Protein AF-A0A3L8DUW6-F1 (afdb_monomer)

Foldseek 3Di:
DVVVVVVVVVVLVVLVVLQVVLVVLQVVLLVVQPDPLLNVLVVQLVVVLVPQSVCSVQSSVVSNVSSVCSVVNHQDDPSNDGDDPDHDDHDDPVVPVPPPPPPDPDDDDDDDDDDDDDDPDDDDPDPPPPPPPPPPDDDDDDDDDDDPDVPVVVVVVVVVVVVVVVVVVVVVVVVVVVVVVVVVVVVVVVVVVVVVVVVVVVVVVVVVVVVVVVVVVVVVVVVVVVVVVVVVVVVVVVVVVVVVVVVVVVVVVVVVVVVVVVVVVVVVVVVVVVVVVVVVVVVVVVVVVVVVVVVVVVVVVVVVVVVVVVVVVVVVVVVVVVVVCVVVPPPPPDD

Organism: Ooceraea biroi (NCBI:txid2015173)

Radius of gyration: 69.37 Å; Cα contacts (8 Å, |Δi|>4): 63; chains: 1; bounding box: 156×41×237 Å

Mean predicted aligned error: 17.49 Å

Secondary structure (DSSP, 8-state):
-THHHHHHHHHHHHHHHHHHHHHHHHHHHHHT---HHHHHHHHHHHHHHHH-GGGHHHHHHHHHHHHHHHHTT---GGGGSPPPSSSPPPPPGGGGSS---------------------------------------------------TTTHHHHHHHHHHHHHHHHHHHHHHHHHHHHHHHHHHHHHHHHHHHHHHHHHHHHHHHHHHHHHHHHHHHHHHHHHHHHHHHHHHHHHHHHHHHHHHHHHHHHHHHHHHHHHHHHHHHHHHHHHHHHHHHHHHHHHHHHHHHHHHHHHHHHHHHHHHHHHHHHHHHHHHHHHHHHHHHSSSTT---

Sequence (335 aa):
MPKVKERDEQEALKLDEDFKQILVHVRPHVLSLRSAEEAYLCKIWLDKLNSTISQRNLRNRYLFELARQLKAGTLGGIFKTQPPNDLLMPLSSSCHAVCTSSSLSELSDCSRRPTCLTPIESSERRNNLQNEIYNSESSTSVYIQRHDDDTLQRSDLKLCEHRIDVLTRALENLQLQNERLRQELMKNQEKTTDNEAFRLRNRVMQLKAQAQSQSLTCKVRALKRTIAKLKKLNNIIEHFYEKKLQRIIRNKNLEVKILQLQFQGQTSELCLSLCSEKQNEMHSLVKSLEEKYKALLAAADAAIEKQQREYLTKIATLESELYHLKKDGPNSKIA

pLDDT: mean 85.24, std 20.49, range [36.69, 98.56]

Structure (mmCIF, N/CA/C/O backbone):
data_AF-A0A3L8DUW6-F1
#
_entry.id   AF-A0A3L8DUW6-F1
#
loop_
_atom_site.group_PDB
_atom_site.id
_atom_site.type_symbol
_atom_site.label_atom_id
_atom_site.label_alt_id
_atom_site.label_comp_id
_atom_site.label_asym_id
_atom_site.label_entity_id
_atom_site.label_seq_id
_atom_site.pdbx_PDB_ins_code
_atom_site.Cartn_x
_atom_site.Cartn_y
_atom_site.Cartn_z
_atom_site.occupancy
_atom_site.B_iso_or_equiv
_atom_site.auth_seq_id
_atom_site.auth_comp_id
_atom_site.auth_asym_id
_atom_site.auth_atom_id
_atom_site.pdbx_PDB_model_num
ATOM 1 N N . MET A 1 1 ? -5.190 15.401 19.547 1.00 52.44 1 MET A N 1
ATOM 2 C CA . MET A 1 1 ? -5.237 14.496 18.372 1.00 52.44 1 MET A CA 1
ATOM 3 C C . MET A 1 1 ? -6.135 14.938 17.182 1.00 52.44 1 MET A C 1
ATOM 5 O O . MET A 1 1 ? -6.207 14.155 16.242 1.00 52.44 1 MET A O 1
ATOM 9 N N . PRO A 1 2 ? -6.740 16.150 17.094 1.00 67.25 2 PRO A N 1
ATOM 10 C CA . PRO A 1 2 ? -7.637 16.491 15.967 1.00 67.25 2 PRO A CA 1
ATOM 11 C C . PRO A 1 2 ? -6.926 16.742 14.620 1.00 67.25 2 PRO A C 1
ATOM 13 O O . PRO A 1 2 ? -7.497 16.477 13.569 1.00 67.25 2 PRO A O 1
ATOM 16 N N . LYS A 1 3 ? -5.642 17.127 14.634 1.00 66.88 3 LYS A N 1
ATOM 17 C CA . LYS A 1 3 ? -4.891 17.553 13.433 1.00 66.88 3 LYS A CA 1
ATOM 18 C C . LYS A 1 3 ? -4.691 16.486 12.342 1.00 66.88 3 LYS A C 1
ATOM 20 O O . LYS A 1 3 ? -4.247 16.813 11.249 1.00 66.88 3 LYS A O 1
ATOM 25 N N . VAL A 1 4 ? -4.919 15.202 12.636 1.00 69.50 4 VAL A N 1
ATOM 26 C CA . VAL A 1 4 ? -4.764 14.127 11.634 1.00 69.50 4 VAL A CA 1
ATOM 27 C C . VAL A 1 4 ? -6.028 13.968 10.799 1.00 69.50 4 VAL A C 1
ATOM 29 O O . VAL A 1 4 ? -5.918 13.862 9.587 1.00 69.50 4 VAL A O 1
ATOM 32 N N . LYS A 1 5 ? -7.207 14.014 11.433 1.00 77.44 5 LYS A N 1
ATOM 33 C CA . LYS A 1 5 ? -8.491 13.924 10.724 1.00 77.44 5 LYS A CA 1
ATOM 34 C C . LYS A 1 5 ? -8.693 15.120 9.792 1.00 77.44 5 LYS A C 1
ATOM 36 O O . LYS A 1 5 ? -9.076 14.938 8.648 1.00 77.44 5 LYS A O 1
ATOM 41 N N . GLU A 1 6 ? -8.301 16.307 10.249 1.00 83.00 6 GLU A N 1
ATOM 42 C CA . GLU A 1 6 ? -8.373 17.548 9.471 1.00 83.00 6 GLU A CA 1
ATOM 43 C C . GLU A 1 6 ? -7.538 17.489 8.178 1.00 83.00 6 GLU A C 1
ATOM 45 O O . GLU A 1 6 ? -7.967 17.955 7.125 1.00 83.00 6 GLU A O 1
ATOM 50 N N . ARG A 1 7 ? -6.360 16.847 8.220 1.00 83.81 7 ARG A N 1
ATOM 51 C CA . ARG A 1 7 ? -5.522 16.671 7.024 1.00 83.81 7 ARG A CA 1
ATOM 52 C C . ARG A 1 7 ? -6.175 15.736 6.003 1.00 83.81 7 ARG A C 1
ATOM 54 O O . ARG A 1 7 ? -6.142 16.038 4.813 1.00 83.81 7 ARG A O 1
ATOM 61 N N . ASP A 1 8 ? -6.739 14.624 6.466 1.00 89.94 8 ASP A N 1
ATOM 62 C CA . ASP A 1 8 ? -7.372 13.629 5.594 1.00 89.94 8 ASP A CA 1
ATOM 63 C C . ASP A 1 8 ? -8.649 14.204 4.944 1.00 89.94 8 ASP A C 1
ATOM 65 O O . ASP A 1 8 ? -8.922 13.961 3.768 1.00 89.94 8 ASP A O 1
ATOM 69 N N . GLU A 1 9 ? -9.395 15.038 5.674 1.00 93.19 9 GLU A N 1
ATOM 70 C CA . GLU A 1 9 ? -10.555 15.773 5.154 1.00 93.19 9 GLU A CA 1
ATOM 71 C C . GLU A 1 9 ? -10.157 16.817 4.104 1.00 93.19 9 GLU A C 1
ATOM 73 O O . GLU A 1 9 ? -10.797 16.919 3.056 1.00 93.19 9 GLU A O 1
ATOM 78 N N . GLN A 1 10 ? -9.066 17.554 4.326 1.00 94.38 10 GLN A N 1
ATOM 79 C CA . GLN A 1 10 ? -8.591 18.540 3.358 1.00 94.38 10 GLN A CA 1
ATOM 80 C C . GLN A 1 10 ? -8.084 17.891 2.061 1.00 94.38 10 GLN A C 1
ATOM 82 O O . GLN A 1 10 ? -8.300 18.424 0.970 1.00 94.38 10 GLN A O 1
ATOM 87 N N . GLU A 1 11 ? -7.455 16.718 2.153 1.00 94.75 11 GLU A N 1
ATOM 88 C CA . GLU A 1 11 ? -7.090 15.922 0.978 1.00 94.75 11 GLU A CA 1
ATOM 89 C C . GLU A 1 11 ? -8.334 15.410 0.236 1.00 94.75 11 GLU A C 1
ATOM 91 O O . GLU A 1 11 ? -8.397 15.490 -0.993 1.00 94.75 11 GLU A O 1
ATOM 96 N N . ALA A 1 12 ? -9.356 14.954 0.966 1.00 95.88 12 ALA A N 1
ATOM 97 C CA . ALA A 1 12 ? -10.620 14.527 0.376 1.00 95.88 12 ALA A CA 1
ATOM 98 C C . ALA A 1 12 ? -11.316 15.662 -0.396 1.00 95.88 12 ALA A C 1
ATOM 100 O O . ALA A 1 12 ? -11.741 15.445 -1.532 1.00 95.88 12 ALA A O 1
ATOM 101 N N . LEU A 1 13 ? -11.361 16.873 0.174 1.00 96.75 13 LEU A N 1
ATOM 102 C CA . LEU A 1 13 ? -11.917 18.060 -0.484 1.00 96.75 13 LEU A CA 1
ATOM 103 C C . LEU A 1 13 ? -11.160 18.415 -1.765 1.00 96.75 13 LEU A C 1
ATOM 105 O O . LEU A 1 13 ? -11.780 18.709 -2.785 1.00 96.75 13 LEU A O 1
ATOM 109 N N . LYS A 1 14 ? -9.825 18.337 -1.743 1.00 97.56 14 LYS A N 1
ATOM 110 C CA . LYS A 1 14 ? -9.006 18.582 -2.934 1.00 97.56 14 LYS A CA 1
ATOM 111 C C . LYS A 1 14 ? -9.325 17.586 -4.053 1.00 97.56 14 LYS A C 1
ATOM 113 O O . LYS A 1 14 ? -9.502 17.990 -5.196 1.00 97.56 14 LYS A O 1
ATOM 118 N N . LEU A 1 15 ? -9.453 16.300 -3.725 1.00 97.25 15 LEU A N 1
ATOM 119 C CA . LEU A 1 15 ? -9.806 15.272 -4.707 1.00 97.25 15 LEU A CA 1
ATOM 120 C C . LEU A 1 15 ? -11.227 15.446 -5.260 1.00 97.25 15 LEU A C 1
ATOM 122 O O . LEU A 1 15 ? -11.479 15.107 -6.417 1.00 97.25 15 LEU A O 1
ATOM 126 N N . ASP A 1 16 ? -12.166 15.945 -4.460 1.00 98.00 16 ASP A N 1
ATOM 127 C CA . ASP A 1 16 ? -13.514 16.268 -4.936 1.00 98.00 16 ASP A CA 1
ATOM 128 C C . ASP A 1 16 ? -13.515 17.496 -5.860 1.00 98.00 16 ASP A C 1
ATOM 130 O O . ASP A 1 16 ? -14.274 17.529 -6.828 1.00 98.00 16 ASP A O 1
ATOM 134 N N . GLU A 1 17 ? -12.623 18.460 -5.638 1.00 98.00 17 GLU A N 1
ATOM 135 C CA . GLU A 1 17 ? -12.459 19.598 -6.542 1.00 98.00 17 GLU A CA 1
ATOM 136 C C . GLU A 1 17 ? -11.794 19.196 -7.867 1.00 98.00 17 GLU A C 1
ATOM 138 O O . GLU A 1 17 ? -12.295 19.542 -8.938 1.00 98.00 17 GLU A O 1
ATOM 143 N N . ASP A 1 18 ? -10.751 18.362 -7.816 1.00 97.50 18 ASP A N 1
ATOM 144 C CA . ASP A 1 18 ? -10.124 17.784 -9.011 1.00 97.50 18 ASP A CA 1
ATOM 145 C C . ASP A 1 18 ? -11.154 17.008 -9.859 1.00 97.50 18 ASP A C 1
ATOM 147 O O . ASP A 1 18 ? -11.173 17.109 -11.086 1.00 97.50 18 ASP A O 1
ATOM 151 N N . PHE A 1 19 ? -12.062 16.263 -9.215 1.00 98.31 19 PHE A N 1
ATOM 152 C CA . PHE A 1 19 ? -13.144 15.548 -9.900 1.00 98.31 19 PHE A CA 1
ATOM 153 C C . PHE A 1 19 ? -14.061 16.497 -10.682 1.00 98.31 19 PHE A C 1
ATOM 155 O O . PHE A 1 19 ? -14.345 16.250 -11.856 1.00 98.31 19 PHE A O 1
ATOM 162 N N . LYS A 1 20 ? -14.488 17.607 -10.064 1.00 98.25 20 LYS A N 1
ATOM 163 C CA . LYS A 1 20 ? -15.321 18.621 -10.729 1.00 98.25 20 LYS A CA 1
ATOM 164 C C . LYS A 1 20 ? -14.595 19.262 -11.908 1.00 98.25 20 LYS A C 1
ATOM 166 O O . LYS A 1 20 ? -15.197 19.416 -12.969 1.00 98.25 20 LYS A O 1
ATOM 171 N N . GLN A 1 21 ? -13.314 19.598 -11.750 1.00 98.06 21 GLN A N 1
ATOM 172 C CA . GLN A 1 21 ? -12.521 20.189 -12.829 1.00 98.06 21 GLN A CA 1
ATOM 173 C C . GLN A 1 21 ? -12.430 19.254 -14.038 1.00 98.06 21 GLN A C 1
ATOM 175 O O . GLN A 1 21 ? -12.659 19.679 -15.170 1.00 98.06 21 GLN A O 1
ATOM 180 N N . ILE A 1 22 ? -12.175 17.961 -13.817 1.00 97.56 22 ILE A N 1
ATOM 181 C CA . ILE A 1 22 ? -12.123 16.988 -14.914 1.00 97.56 22 ILE A CA 1
ATOM 182 C C . ILE A 1 22 ? -13.508 16.839 -15.572 1.00 97.56 22 ILE A C 1
ATOM 184 O O . ILE A 1 22 ? -13.591 16.779 -16.799 1.00 97.56 22 ILE A O 1
ATOM 188 N N . LEU A 1 23 ? -14.605 16.845 -14.802 1.00 97.94 23 LEU A N 1
ATOM 189 C CA . LEU A 1 23 ? -15.967 16.772 -15.356 1.00 97.94 23 LEU A CA 1
ATOM 190 C C . LEU A 1 23 ? -16.290 17.920 -16.322 1.00 97.94 23 LEU A C 1
ATOM 192 O O . LEU A 1 23 ? -16.946 17.688 -17.341 1.00 97.94 23 LEU A O 1
ATOM 196 N N . VAL A 1 24 ? -15.810 19.136 -16.038 1.00 97.75 24 VAL A N 1
ATOM 197 C CA . VAL A 1 24 ? -15.967 20.289 -16.943 1.00 97.75 24 VAL A CA 1
ATOM 198 C C . VAL A 1 24 ? -15.344 19.996 -18.311 1.00 97.75 24 VAL A C 1
ATOM 200 O O . VAL A 1 24 ? -15.939 20.330 -19.333 1.00 97.75 24 VAL A O 1
ATOM 203 N N . HIS A 1 25 ? -14.200 19.308 -18.348 1.00 96.00 25 HIS A N 1
ATOM 204 C CA . HIS A 1 25 ? -13.545 18.907 -19.595 1.00 96.00 25 HIS A CA 1
ATOM 205 C C . HIS A 1 25 ? -14.219 17.719 -20.288 1.00 96.00 25 HIS A C 1
ATOM 207 O O . HIS A 1 25 ? -14.202 17.640 -21.511 1.00 96.00 25 HIS A O 1
ATOM 213 N N . VAL A 1 26 ? -14.826 16.801 -19.535 1.00 97.44 26 VAL A N 1
ATOM 214 C CA . VAL A 1 26 ? -15.502 15.618 -20.093 1.00 97.44 26 VAL A CA 1
ATOM 215 C C . VAL A 1 26 ? -16.805 15.990 -20.805 1.00 97.44 26 VAL A C 1
ATOM 217 O O . VAL A 1 26 ? -17.098 15.449 -21.872 1.00 97.44 26 VAL A O 1
ATOM 220 N N . ARG A 1 27 ? -17.586 16.923 -20.244 1.00 97.12 27 ARG A N 1
ATOM 221 C CA . ARG A 1 27 ? -18.951 17.231 -20.708 1.00 97.12 27 ARG A CA 1
ATOM 222 C C . ARG A 1 27 ? -19.044 17.580 -22.209 1.00 97.12 27 ARG A C 1
ATOM 224 O O . ARG A 1 27 ? -19.902 16.988 -22.864 1.00 97.12 27 ARG A O 1
ATOM 231 N N . PRO A 1 28 ? -18.200 18.458 -22.791 1.00 97.75 28 PRO A N 1
ATOM 232 C CA . PRO A 1 28 ? -18.256 18.756 -24.224 1.00 97.75 28 PRO A CA 1
ATOM 233 C C . PRO A 1 28 ? -18.010 17.526 -25.104 1.00 97.75 28 PRO A C 1
ATOM 235 O O . PRO A 1 28 ? -18.647 17.374 -26.142 1.00 97.75 28 PRO A O 1
ATOM 238 N N . HIS A 1 29 ? -17.122 16.624 -24.676 1.00 97.56 29 HIS A N 1
ATOM 239 C CA . HIS A 1 29 ? -16.782 15.436 -25.454 1.00 97.56 29 HIS A CA 1
ATOM 240 C C . HIS A 1 29 ? -17.888 14.377 -25.421 1.00 97.56 29 HIS A C 1
ATOM 242 O O . HIS A 1 29 ? -18.162 13.762 -26.447 1.00 97.56 29 HIS A O 1
ATOM 248 N N . VAL A 1 30 ? -18.581 14.215 -24.288 1.00 96.81 30 VAL A N 1
ATOM 249 C CA . VAL A 1 30 ? -19.745 13.313 -24.189 1.00 96.81 30 VAL A CA 1
ATOM 250 C C . VAL A 1 30 ? -20.863 13.750 -25.137 1.00 96.81 30 VAL A C 1
ATOM 252 O O . VAL A 1 30 ? -21.454 12.913 -25.811 1.00 96.81 30 VAL A O 1
ATOM 255 N N . LEU A 1 31 ? -21.116 15.059 -25.242 1.00 95.88 31 LEU A N 1
ATOM 256 C CA . LEU A 1 31 ? -22.115 15.607 -26.169 1.00 95.88 31 LEU A CA 1
ATOM 257 C C . LEU A 1 31 ? -21.727 15.431 -27.647 1.00 95.88 31 LEU A C 1
ATOM 259 O O . LEU A 1 31 ? -22.597 15.468 -28.510 1.00 95.88 31 LEU A O 1
ATOM 263 N N . SER A 1 32 ? -20.438 15.240 -27.940 1.00 96.25 32 SER A N 1
ATOM 264 C CA . SER A 1 32 ? -19.924 15.040 -29.301 1.00 96.25 32 SER A CA 1
ATOM 265 C C . SER A 1 32 ? -19.887 13.575 -29.758 1.00 96.25 32 SER A C 1
ATOM 267 O O . SER A 1 32 ? -19.484 13.299 -30.891 1.00 96.25 32 SER A O 1
ATOM 269 N N . LEU A 1 33 ? -20.286 12.629 -28.898 1.00 96.12 33 LEU A N 1
ATOM 270 C CA . LEU A 1 33 ? -20.317 11.207 -29.237 1.00 96.12 33 LEU A CA 1
ATOM 271 C C . LEU A 1 33 ? -21.365 10.923 -30.314 1.00 96.12 33 LEU A C 1
ATOM 273 O O . LEU A 1 33 ? -22.520 11.326 -30.206 1.00 96.12 33 LEU A O 1
ATOM 277 N N . ARG A 1 34 ? -20.955 10.193 -31.356 1.00 96.19 34 ARG A N 1
ATOM 278 C CA . ARG A 1 34 ? -21.834 9.828 -32.479 1.00 96.19 34 ARG A CA 1
ATOM 279 C C . ARG A 1 34 ? -22.665 8.581 -32.190 1.00 96.19 34 ARG A C 1
ATOM 281 O O . ARG A 1 34 ? -23.767 8.451 -32.712 1.00 96.19 34 ARG A O 1
ATOM 288 N N . SER A 1 35 ? -22.130 7.661 -31.391 1.00 97.12 35 SER A N 1
ATOM 289 C CA . SER A 1 35 ? -22.811 6.421 -31.033 1.00 97.12 35 SER A CA 1
ATOM 290 C C . SER A 1 35 ? -23.689 6.626 -29.802 1.00 97.12 35 SER A C 1
ATOM 292 O O . SER A 1 35 ? -23.206 7.006 -28.732 1.00 97.12 35 SER A O 1
ATOM 294 N N . ALA A 1 36 ? -24.981 6.324 -29.940 1.00 96.88 36 ALA A N 1
ATOM 295 C CA . ALA A 1 36 ? -25.922 6.335 -28.822 1.00 96.88 36 ALA A CA 1
ATOM 296 C C . ALA A 1 36 ? -25.534 5.320 -27.731 1.00 96.88 36 ALA A C 1
ATOM 298 O O . ALA A 1 36 ? -25.733 5.579 -26.545 1.00 96.88 36 ALA A O 1
ATOM 299 N N . GLU A 1 37 ? -24.934 4.193 -28.123 1.00 97.50 37 GLU A N 1
ATOM 300 C CA . GLU A 1 37 ? -24.446 3.166 -27.200 1.00 97.50 37 GLU A CA 1
ATOM 301 C C . GLU A 1 37 ? -23.253 3.669 -26.377 1.00 97.50 37 GLU A C 1
ATOM 303 O O . GLU A 1 37 ? -23.242 3.534 -25.154 1.00 97.50 37 GLU A O 1
ATOM 308 N N . GLU A 1 38 ? -22.279 4.324 -27.018 1.00 97.38 38 GLU A N 1
ATOM 309 C CA . GLU A 1 38 ? -21.129 4.908 -26.314 1.00 97.38 38 GLU A CA 1
ATOM 310 C C . GLU A 1 38 ? -21.571 6.023 -25.361 1.00 97.38 38 GLU A C 1
ATOM 312 O O . GLU A 1 38 ? -21.091 6.096 -24.229 1.00 97.38 38 GLU A O 1
ATOM 317 N N . ALA A 1 39 ? -22.529 6.858 -25.777 1.00 97.38 39 ALA A N 1
ATOM 318 C CA . ALA A 1 39 ? -23.102 7.891 -24.920 1.00 97.38 39 ALA A CA 1
ATOM 319 C C . ALA A 1 39 ? -23.802 7.289 -23.688 1.00 97.38 39 ALA A C 1
ATOM 321 O O . ALA A 1 39 ? -23.637 7.790 -22.570 1.00 97.38 39 ALA A O 1
ATOM 322 N N . TYR A 1 40 ? -24.538 6.189 -23.869 1.00 97.88 40 TYR A N 1
ATOM 323 C CA . TYR A 1 40 ? -25.182 5.459 -22.779 1.00 97.88 40 TYR A CA 1
ATOM 324 C C . TYR A 1 40 ? -24.163 4.838 -21.812 1.00 97.88 40 TYR A C 1
ATOM 326 O O . TYR A 1 40 ? -24.280 5.022 -20.598 1.00 97.88 40 TYR A O 1
ATOM 334 N N . LEU A 1 41 ? -23.122 4.175 -22.323 1.00 97.94 41 LEU A N 1
ATOM 335 C CA . LEU A 1 41 ? -22.050 3.609 -21.498 1.00 97.94 41 LEU A CA 1
ATOM 336 C C . LEU A 1 41 ? -21.292 4.691 -20.723 1.00 97.94 41 LEU A C 1
ATOM 338 O O . LEU A 1 41 ? -21.054 4.535 -19.523 1.00 97.94 41 LEU A O 1
ATOM 342 N N . CYS A 1 42 ? -20.972 5.815 -21.369 1.00 98.12 42 CYS A N 1
ATOM 343 C CA . CYS A 1 42 ? -20.374 6.968 -20.702 1.00 98.12 42 CYS A CA 1
ATOM 344 C C . CYS A 1 42 ? -21.243 7.480 -19.558 1.00 98.12 42 CYS A C 1
ATOM 346 O O . CYS A 1 42 ? -20.716 7.769 -18.485 1.00 98.12 42 CYS A O 1
ATOM 348 N N . LYS A 1 43 ? -22.562 7.562 -19.758 1.00 98.25 43 LYS A N 1
ATOM 349 C CA . LYS A 1 43 ? -23.494 7.976 -18.708 1.00 98.25 43 LYS A CA 1
ATOM 350 C C . LYS A 1 43 ? -23.430 7.037 -17.499 1.00 98.25 43 LYS A C 1
ATOM 352 O O . LYS A 1 43 ? -23.214 7.518 -16.391 1.00 98.25 43 LYS A O 1
ATOM 357 N N . ILE A 1 44 ? -23.522 5.719 -17.706 1.00 98.25 44 ILE A N 1
ATOM 358 C CA . ILE A 1 44 ? -23.454 4.735 -16.608 1.00 98.25 44 ILE A CA 1
ATOM 359 C C . ILE A 1 44 ? -22.119 4.839 -15.857 1.00 98.25 44 ILE A C 1
ATOM 361 O O . ILE A 1 44 ? -22.088 4.817 -14.625 1.00 98.25 44 ILE A O 1
ATOM 365 N N . TRP A 1 45 ? -21.005 4.970 -16.580 1.00 98.31 45 TRP A N 1
ATOM 366 C CA . TRP A 1 45 ? -19.693 5.141 -15.958 1.00 98.31 45 TRP A CA 1
ATOM 367 C C . TRP A 1 45 ? -19.600 6.432 -15.144 1.00 98.31 45 TRP A C 1
ATOM 369 O O . TRP A 1 45 ? -19.080 6.401 -14.032 1.00 98.31 45 TRP A O 1
ATOM 379 N N . LEU A 1 46 ? -20.120 7.552 -15.647 1.00 98.25 46 LEU A N 1
ATOM 380 C CA . LEU A 1 46 ? -20.143 8.813 -14.904 1.00 98.25 46 LEU A CA 1
ATOM 381 C C . LEU A 1 46 ? -20.992 8.708 -13.632 1.00 98.25 46 LEU A C 1
ATOM 383 O O . LEU A 1 46 ? -20.538 9.154 -12.577 1.00 98.25 46 LEU A O 1
ATOM 387 N N . ASP A 1 47 ? -22.153 8.056 -13.700 1.00 98.38 47 ASP A N 1
ATOM 388 C CA . ASP A 1 47 ? -23.014 7.818 -12.537 1.00 98.38 47 ASP A CA 1
ATOM 389 C C . ASP A 1 47 ? -22.298 6.950 -11.484 1.00 98.38 47 ASP A C 1
ATOM 391 O O . ASP A 1 47 ? -22.279 7.290 -10.295 1.00 98.38 47 ASP A O 1
ATOM 395 N N . LYS A 1 48 ? -21.615 5.879 -11.915 1.00 98.00 48 LYS A N 1
ATOM 396 C CA . LYS A 1 48 ? -20.791 5.032 -11.034 1.00 98.00 48 LYS A CA 1
ATOM 397 C C . LYS A 1 48 ? -19.646 5.811 -10.392 1.00 98.00 48 LYS A C 1
ATOM 399 O O . LYS A 1 48 ? -19.388 5.677 -9.194 1.00 98.00 48 LYS A O 1
ATOM 404 N N . LEU A 1 49 ? -18.917 6.604 -11.173 1.00 97.94 49 LEU A N 1
ATOM 405 C CA . LEU A 1 49 ? -17.800 7.388 -10.652 1.00 97.94 49 LEU A CA 1
ATOM 406 C C . LEU A 1 49 ? -18.300 8.422 -9.640 1.00 97.94 49 LEU A C 1
ATOM 408 O O . LEU A 1 49 ? -17.688 8.576 -8.586 1.00 97.94 49 LEU A O 1
ATOM 412 N N . ASN A 1 50 ? -19.443 9.055 -9.897 1.00 97.88 50 ASN A N 1
ATOM 413 C CA . ASN A 1 50 ? -20.043 10.019 -8.982 1.00 97.88 50 ASN A CA 1
ATOM 414 C C . ASN A 1 50 ? -20.446 9.390 -7.632 1.00 97.88 50 ASN A C 1
ATOM 416 O O . ASN A 1 50 ? -20.251 10.009 -6.588 1.00 97.88 50 ASN A O 1
ATOM 420 N N . SER A 1 51 ? -20.938 8.145 -7.626 1.00 97.62 51 SER A N 1
ATOM 421 C CA . SER A 1 51 ? -21.317 7.440 -6.389 1.00 97.62 51 SER A CA 1
ATOM 422 C C . SER A 1 51 ? -20.129 6.863 -5.602 1.00 97.62 51 SER A C 1
ATOM 424 O O . SER A 1 51 ? -20.254 6.567 -4.412 1.00 97.62 51 SER A O 1
ATOM 426 N N . THR A 1 52 ? -18.943 6.744 -6.212 1.00 97.19 52 THR A N 1
ATOM 427 C CA . THR A 1 52 ? -17.767 6.102 -5.596 1.00 97.19 52 THR A CA 1
ATOM 428 C C . THR A 1 52 ? -16.947 7.076 -4.728 1.00 97.19 52 THR A C 1
ATOM 430 O O . THR A 1 52 ? -15.777 7.367 -4.987 1.00 97.19 52 THR A O 1
ATOM 433 N N . ILE A 1 53 ? -17.554 7.588 -3.653 1.00 96.81 53 ILE A N 1
ATOM 434 C CA . ILE A 1 53 ? -16.938 8.581 -2.747 1.00 96.81 53 ILE A CA 1
ATOM 435 C C . ILE A 1 53 ? -15.843 7.956 -1.862 1.00 96.81 53 ILE A C 1
ATOM 437 O O . ILE A 1 53 ? -14.875 8.619 -1.493 1.00 96.81 53 ILE A O 1
ATOM 441 N N . SER A 1 54 ? -15.938 6.662 -1.545 1.00 96.31 54 SER A N 1
ATOM 442 C CA . SER A 1 54 ? -14.947 5.956 -0.716 1.00 96.31 54 SER A CA 1
ATOM 443 C C . SER A 1 54 ? -13.595 5.752 -1.416 1.00 96.31 54 SER A C 1
ATOM 445 O O . SER A 1 54 ? -12.583 5.572 -0.742 1.00 96.31 54 SER A O 1
ATOM 447 N N . GLN A 1 55 ? -13.545 5.828 -2.753 1.00 97.06 55 GLN A N 1
ATOM 448 C CA . GLN A 1 55 ? -12.328 5.620 -3.550 1.00 97.06 55 GLN A CA 1
ATOM 449 C C . GLN A 1 55 ? -11.972 6.845 -4.415 1.00 97.06 55 GLN A C 1
ATOM 451 O O . GLN A 1 55 ? -11.603 6.687 -5.579 1.00 97.06 55 GLN A O 1
ATOM 456 N N . ARG A 1 56 ? -12.036 8.068 -3.857 1.00 97.81 56 ARG A N 1
ATOM 457 C CA . ARG A 1 56 ? -11.798 9.346 -4.579 1.00 97.81 56 ARG A CA 1
ATOM 458 C C . ARG A 1 56 ? -10.575 9.342 -5.504 1.00 97.81 56 ARG A C 1
ATOM 460 O O . ARG A 1 56 ? -10.670 9.744 -6.659 1.00 97.81 56 ARG A O 1
ATOM 467 N N . ASN A 1 57 ? -9.437 8.836 -5.023 1.00 97.06 57 ASN A N 1
ATOM 468 C CA . ASN A 1 57 ? -8.204 8.741 -5.814 1.00 97.06 57 ASN A CA 1
ATOM 469 C C . ASN A 1 57 ? -8.382 7.893 -7.082 1.00 97.06 57 ASN A C 1
ATOM 471 O O . ASN A 1 57 ? -7.936 8.271 -8.165 1.00 97.06 57 ASN A O 1
ATOM 475 N N . LEU A 1 58 ? -9.032 6.734 -6.954 1.00 96.81 58 LEU A N 1
ATOM 476 C CA . LEU A 1 58 ? -9.244 5.827 -8.074 1.00 96.81 58 LEU A CA 1
ATOM 477 C C . LEU A 1 58 ? -10.344 6.348 -9.002 1.00 96.81 58 LEU A C 1
ATOM 479 O O . LEU A 1 58 ? -10.149 6.352 -10.214 1.00 96.81 58 LEU A O 1
ATOM 483 N N . ARG A 1 59 ? -11.431 6.888 -8.439 1.00 97.69 59 ARG A N 1
ATOM 484 C CA . ARG A 1 59 ? -12.484 7.601 -9.172 1.00 97.69 59 ARG A CA 1
ATOM 485 C C . ARG A 1 59 ? -11.895 8.656 -10.112 1.00 97.69 59 ARG A C 1
ATOM 487 O O . ARG A 1 59 ? -12.196 8.650 -11.301 1.00 97.69 59 ARG A O 1
ATOM 494 N N . ASN A 1 60 ? -11.019 9.523 -9.602 1.00 98.06 60 ASN A N 1
ATOM 495 C CA . ASN A 1 60 ? -10.411 10.591 -10.398 1.00 98.06 60 ASN A CA 1
ATOM 496 C C . ASN A 1 60 ? -9.507 10.041 -11.511 1.00 98.06 60 ASN A C 1
ATOM 498 O O . ASN A 1 60 ? -9.498 10.585 -12.612 1.00 98.06 60 ASN A O 1
ATOM 502 N N . ARG A 1 61 ? -8.790 8.936 -11.265 1.00 96.50 61 ARG A N 1
ATOM 503 C CA . ARG A 1 61 ? -7.988 8.264 -12.302 1.00 96.50 61 ARG A CA 1
ATOM 504 C C . ARG A 1 61 ? -8.846 7.700 -13.430 1.00 96.50 61 ARG A C 1
ATOM 506 O O . ARG A 1 61 ? -8.507 7.897 -14.591 1.00 96.50 61 ARG A O 1
ATOM 513 N N . TYR A 1 62 ? -9.949 7.032 -13.097 1.00 97.56 62 TYR A N 1
ATOM 514 C CA . TYR A 1 62 ? -10.904 6.551 -14.096 1.00 97.56 62 TYR A CA 1
ATOM 515 C C . TYR A 1 62 ? -11.506 7.704 -14.894 1.00 97.56 62 TYR A C 1
ATOM 517 O O . TYR A 1 62 ? -11.568 7.621 -16.115 1.00 97.56 62 TYR A O 1
ATOM 525 N N . LEU A 1 63 ? -11.900 8.791 -14.225 1.00 97.94 63 LEU A N 1
ATOM 526 C CA . LEU A 1 63 ? -12.470 9.951 -14.903 1.00 97.94 63 LEU A CA 1
ATOM 527 C C . LEU A 1 63 ? -11.461 10.612 -15.854 1.00 97.94 63 LEU A C 1
ATOM 529 O O . LEU A 1 63 ? -11.821 10.991 -16.965 1.00 97.94 63 LEU A O 1
ATOM 533 N N . PHE A 1 64 ? -10.195 10.715 -15.446 1.00 97.12 64 PHE A N 1
ATOM 534 C CA . PHE A 1 64 ? -9.128 11.246 -16.293 1.00 97.12 64 PHE A CA 1
ATOM 535 C C . PHE A 1 64 ? -8.876 10.365 -17.525 1.00 97.12 64 PHE A C 1
ATOM 537 O O . PHE A 1 64 ? -8.741 10.870 -18.638 1.00 97.12 64 PHE A O 1
ATOM 544 N N . GLU A 1 65 ? -8.850 9.044 -17.346 1.00 96.56 65 GLU A N 1
ATOM 545 C CA . GLU A 1 65 ? -8.677 8.104 -18.455 1.00 96.56 65 GLU A CA 1
ATOM 546 C C . GLU A 1 65 ? -9.885 8.114 -19.406 1.00 96.56 65 GLU A C 1
ATOM 548 O O . GLU A 1 65 ? -9.710 8.118 -20.624 1.00 96.56 65 GLU A O 1
ATOM 553 N N . LEU A 1 66 ? -11.103 8.220 -18.867 1.00 97.06 66 LEU A N 1
ATOM 554 C CA . LEU A 1 66 ? -12.316 8.412 -19.658 1.00 97.06 66 LEU A CA 1
ATOM 555 C C . LEU A 1 66 ? -12.236 9.705 -20.484 1.00 97.06 66 LEU A C 1
ATOM 557 O O . LEU A 1 66 ? -12.488 9.684 -21.686 1.00 97.06 66 LEU A O 1
ATOM 561 N N . ALA A 1 67 ? -11.820 10.817 -19.867 1.00 97.38 67 ALA A N 1
ATOM 562 C CA . ALA A 1 67 ? -11.624 12.094 -20.554 1.00 97.38 67 ALA A CA 1
ATOM 563 C C . ALA A 1 67 ? -10.614 11.978 -21.707 1.00 97.38 67 ALA A C 1
ATOM 565 O O . ALA A 1 67 ? -10.842 12.513 -22.793 1.00 97.38 67 ALA A O 1
ATOM 566 N N . ARG A 1 68 ? -9.512 11.246 -21.492 1.00 96.25 68 ARG A N 1
ATOM 567 C CA . ARG A 1 68 ? -8.486 10.987 -22.511 1.00 96.25 68 ARG A CA 1
ATOM 568 C C . ARG A 1 68 ? -9.059 10.241 -23.716 1.00 96.25 68 ARG A C 1
ATOM 570 O O . ARG A 1 68 ? -8.813 10.653 -24.848 1.00 96.25 68 ARG A O 1
ATOM 577 N N . GLN A 1 69 ? -9.816 9.171 -23.480 1.00 95.69 69 GLN A N 1
ATOM 578 C CA . GLN A 1 69 ? -10.409 8.357 -24.546 1.00 95.69 69 GLN A CA 1
ATOM 579 C C . GLN A 1 69 ? -11.501 9.108 -25.312 1.00 95.69 69 GLN A C 1
ATOM 581 O O . GLN A 1 69 ? -11.524 9.085 -26.541 1.00 95.69 69 GLN A O 1
ATOM 586 N N . LEU A 1 70 ? -12.336 9.867 -24.601 1.00 96.38 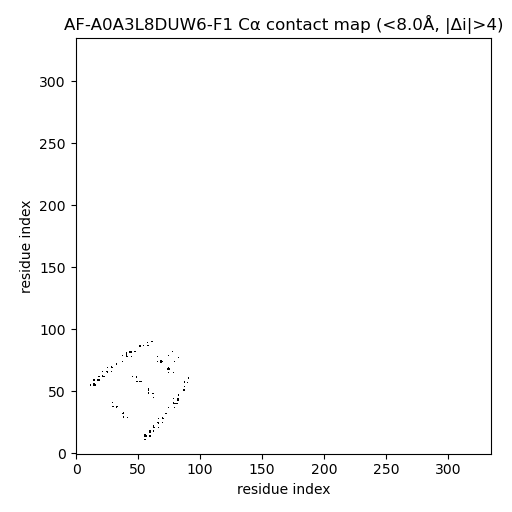70 LEU A N 1
ATOM 587 C CA . LEU A 1 70 ? -13.339 10.738 -25.210 1.00 96.38 70 LEU A CA 1
ATOM 588 C C . LEU A 1 70 ? -12.713 11.813 -26.102 1.00 96.38 70 LEU A C 1
ATOM 590 O O . LEU A 1 70 ? -13.192 12.052 -27.207 1.00 96.38 70 LEU A O 1
ATOM 594 N N . LYS A 1 71 ? -11.599 12.414 -25.669 1.00 96.12 71 LYS A N 1
ATOM 595 C CA . LYS A 1 71 ? -10.842 13.371 -26.486 1.00 96.12 71 LYS A CA 1
ATOM 596 C C . LYS A 1 71 ? -10.230 12.724 -27.734 1.00 96.12 71 LYS A C 1
ATOM 598 O O . LYS A 1 71 ? -10.096 13.393 -28.754 1.00 96.12 71 LYS A O 1
ATOM 603 N N . ALA A 1 72 ? -9.874 11.441 -27.662 1.00 94.81 72 ALA A N 1
ATOM 604 C CA . ALA A 1 72 ? -9.413 10.661 -28.811 1.00 94.81 72 ALA A CA 1
ATOM 605 C C . ALA A 1 72 ? -10.556 10.237 -29.757 1.00 94.81 72 ALA A C 1
ATOM 607 O O . ALA A 1 72 ? -10.286 9.743 -30.848 1.00 94.81 72 ALA A O 1
ATOM 608 N N . GLY A 1 73 ? -11.818 10.439 -29.362 1.00 94.44 73 GLY A N 1
ATOM 609 C CA . GLY A 1 73 ? -12.995 10.120 -30.171 1.00 94.44 73 GLY A CA 1
ATOM 610 C C . GLY A 1 73 ? -13.355 8.635 -30.214 1.00 94.44 73 GLY A C 1
ATOM 611 O O . GLY A 1 73 ? -14.170 8.244 -31.043 1.00 94.44 73 GLY A O 1
ATOM 612 N N . THR A 1 74 ? -12.763 7.802 -29.353 1.00 92.62 74 THR A N 1
ATOM 613 C CA . THR A 1 74 ? -13.038 6.358 -29.313 1.00 92.62 74 THR A CA 1
ATOM 614 C C . THR A 1 74 ? -13.106 5.859 -27.878 1.00 92.62 74 THR A C 1
ATOM 616 O O . THR A 1 74 ? -12.137 6.019 -27.131 1.00 92.62 74 THR A O 1
ATOM 619 N N . LEU A 1 75 ? -14.206 5.198 -27.511 1.00 95.31 75 LEU A N 1
ATOM 620 C CA . LEU A 1 75 ? -14.360 4.576 -26.198 1.00 95.31 75 LEU A CA 1
ATOM 621 C C . LEU A 1 75 ? -13.797 3.144 -26.228 1.00 95.31 75 LEU A C 1
ATOM 623 O O . LEU A 1 75 ? -14.225 2.299 -27.014 1.00 95.31 75 LEU A O 1
ATOM 627 N N . GLY A 1 76 ? -12.782 2.870 -25.411 1.00 94.44 76 GLY A N 1
ATOM 628 C CA . GLY A 1 76 ? -11.980 1.648 -25.449 1.00 94.44 76 GLY A CA 1
ATOM 629 C C . GLY A 1 76 ? -11.911 0.892 -24.121 1.00 94.44 76 GLY A C 1
ATOM 630 O O . GLY A 1 76 ? -12.268 1.391 -23.055 1.00 94.44 76 GLY A O 1
ATOM 631 N N . GLY A 1 77 ? -11.407 -0.345 -24.190 1.00 94.38 77 GLY A N 1
ATOM 632 C CA . GLY A 1 77 ? -11.081 -1.159 -23.016 1.00 94.38 77 GLY A CA 1
ATOM 633 C C . GLY A 1 77 ? -12.254 -1.334 -22.050 1.00 94.38 77 GLY A C 1
ATOM 634 O O . GLY A 1 77 ? -13.341 -1.738 -22.450 1.00 94.38 77 GLY A O 1
ATOM 635 N N . ILE A 1 78 ? -12.020 -1.008 -20.778 1.00 96.06 78 ILE A N 1
ATOM 636 C CA . ILE A 1 78 ? -12.992 -1.171 -19.685 1.00 96.06 78 ILE A CA 1
ATOM 637 C C . ILE A 1 78 ? -14.254 -0.312 -19.846 1.00 96.06 78 ILE A C 1
ATOM 639 O O . ILE A 1 78 ? -15.282 -0.643 -19.265 1.00 96.06 78 ILE A O 1
ATOM 643 N N . PHE A 1 79 ? -14.199 0.765 -20.638 1.00 97.44 79 PHE A N 1
ATOM 644 C CA . PHE A 1 79 ? -15.352 1.641 -20.859 1.00 97.44 79 PHE A CA 1
ATOM 645 C C . PHE A 1 79 ? -16.301 1.127 -21.946 1.00 97.44 79 PHE A C 1
ATOM 647 O O . PHE A 1 79 ? -17.401 1.653 -22.079 1.00 97.44 79 PHE A O 1
ATOM 654 N N . LYS A 1 80 ? -15.917 0.076 -22.689 1.00 97.25 80 LYS A N 1
ATOM 655 C CA . LYS A 1 80 ? -16.813 -0.626 -23.627 1.00 97.25 80 LYS A CA 1
ATOM 656 C C . LYS A 1 80 ? -17.819 -1.539 -22.930 1.00 97.25 80 LYS A C 1
ATOM 658 O O . LYS A 1 80 ? -18.762 -2.009 -23.552 1.00 97.25 80 LYS A O 1
ATOM 663 N N . THR A 1 81 ? -17.603 -1.815 -21.652 1.00 97.25 81 THR A N 1
ATOM 664 C CA . THR A 1 81 ? -18.483 -2.636 -20.824 1.00 97.25 81 THR A CA 1
ATOM 665 C C . THR A 1 81 ? -19.070 -1.788 -19.709 1.00 97.25 81 THR A C 1
ATOM 667 O O . THR A 1 81 ? -18.492 -0.771 -19.322 1.00 97.25 81 THR A O 1
ATOM 670 N N . GLN A 1 82 ? -20.206 -2.211 -19.159 1.00 97.94 82 GLN A N 1
ATOM 671 C CA . GLN A 1 82 ? -20.756 -1.573 -17.966 1.00 97.94 82 GLN A CA 1
ATOM 672 C C . GLN A 1 82 ? -19.768 -1.684 -16.790 1.00 97.94 82 GLN A C 1
ATOM 674 O O . GLN A 1 82 ? -19.050 -2.686 -16.686 1.00 97.94 82 GLN A O 1
ATOM 679 N N . PRO A 1 83 ? -19.701 -0.671 -15.909 1.00 97.75 83 PRO A N 1
ATOM 680 C CA . PRO A 1 83 ? -18.866 -0.749 -14.724 1.00 97.75 83 PR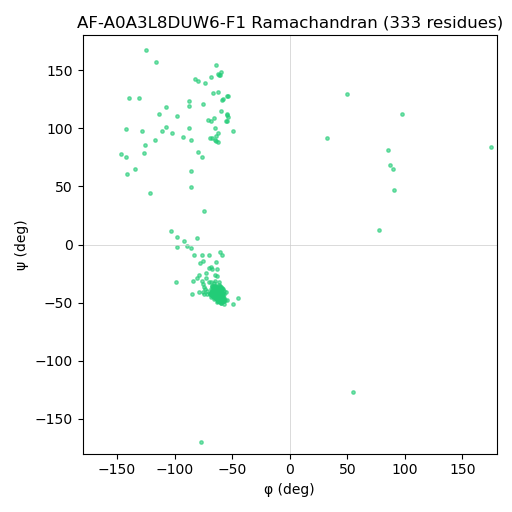O A CA 1
ATOM 681 C C . PRO A 1 83 ? -19.321 -1.889 -13.802 1.00 97.75 83 PRO A C 1
ATOM 683 O O . PRO A 1 83 ? -20.521 -2.140 -13.690 1.00 97.75 83 PRO A O 1
ATOM 686 N N . PRO A 1 84 ? -18.392 -2.544 -13.083 1.00 96.44 84 PRO A N 1
ATOM 687 C CA . PRO A 1 84 ? -18.760 -3.536 -12.082 1.00 96.44 84 PRO A CA 1
ATOM 688 C C . PRO A 1 84 ? -19.597 -2.901 -10.960 1.00 96.44 84 PRO A C 1
ATOM 690 O O . PRO A 1 84 ? -19.377 -1.752 -10.557 1.00 96.44 84 PRO A O 1
ATOM 693 N N . ASN A 1 85 ? -20.545 -3.669 -10.416 1.00 96.12 85 ASN A N 1
ATOM 694 C CA . ASN A 1 85 ? -21.362 -3.238 -9.276 1.00 96.12 85 ASN A CA 1
ATOM 695 C C . ASN A 1 85 ? -20.520 -3.048 -8.003 1.00 96.12 85 ASN A C 1
ATOM 697 O O . ASN A 1 85 ? -20.830 -2.178 -7.189 1.00 96.12 85 ASN A O 1
ATOM 701 N N . ASP A 1 86 ? -19.401 -3.763 -7.901 1.00 95.06 86 ASP A N 1
ATOM 702 C CA . ASP A 1 86 ? -18.474 -3.725 -6.770 1.00 95.06 86 ASP A CA 1
ATOM 703 C C . ASP A 1 86 ? -17.559 -2.483 -6.761 1.00 95.06 86 ASP A C 1
ATOM 705 O O . ASP A 1 86 ? -17.748 -1.513 -7.503 1.00 95.06 86 ASP A O 1
ATOM 709 N N . LEU A 1 87 ? -16.560 -2.490 -5.877 1.00 96.75 87 LEU A N 1
ATOM 710 C CA . LEU A 1 87 ? -15.531 -1.454 -5.792 1.00 96.75 87 LEU A CA 1
ATOM 711 C C . LEU A 1 87 ? -14.738 -1.339 -7.105 1.00 96.75 87 LEU A C 1
ATOM 713 O O . LEU A 1 87 ? -14.502 -2.323 -7.805 1.00 96.75 87 LEU A O 1
ATOM 717 N N . LEU A 1 88 ? -14.277 -0.126 -7.419 1.00 96.88 88 LEU A N 1
ATOM 718 C CA . LEU A 1 88 ? -13.431 0.113 -8.584 1.00 96.88 88 LEU A CA 1
ATOM 719 C C . LEU A 1 88 ? -12.118 -0.663 -8.439 1.00 96.88 88 LEU A C 1
ATOM 721 O O . LEU A 1 88 ? -11.431 -0.565 -7.417 1.00 96.88 88 LEU A O 1
ATOM 725 N N . MET A 1 89 ? -11.750 -1.386 -9.495 1.00 95.56 89 MET A N 1
ATOM 726 C CA . MET A 1 89 ? -10.478 -2.098 -9.577 1.00 95.56 89 MET A CA 1
ATOM 727 C C . MET A 1 89 ? -9.353 -1.152 -10.012 1.00 95.56 89 MET A C 1
ATOM 729 O O . MET A 1 89 ? -9.586 -0.291 -10.862 1.00 95.56 89 MET A O 1
ATOM 733 N N . PRO A 1 90 ? -8.124 -1.266 -9.478 1.00 96.06 90 PRO A N 1
ATOM 734 C CA . PRO A 1 90 ? -7.000 -0.456 -9.937 1.00 96.06 90 PRO A CA 1
ATOM 735 C C . PRO A 1 90 ? -6.784 -0.589 -11.449 1.00 96.06 90 PRO A C 1
ATOM 737 O O . PRO A 1 90 ? -6.654 -1.700 -11.959 1.00 96.06 90 PRO A O 1
ATOM 740 N N . LEU A 1 91 ? -6.719 0.543 -12.160 1.00 92.31 91 LEU A N 1
ATOM 741 C CA . LEU A 1 91 ? -6.369 0.553 -13.581 1.00 92.31 91 LEU A CA 1
ATOM 742 C C . LEU A 1 91 ? -4.988 -0.079 -13.757 1.00 92.31 91 LEU A C 1
ATOM 744 O O . LEU A 1 91 ? -4.015 0.373 -13.143 1.00 92.31 91 LEU A O 1
ATOM 748 N N . SER A 1 92 ? -4.895 -1.110 -14.595 1.00 88.94 92 SER A N 1
ATOM 749 C CA . SER A 1 92 ? -3.612 -1.690 -14.973 1.00 88.94 92 SER A CA 1
ATOM 750 C C . SER A 1 92 ? -2.752 -0.593 -15.599 1.00 88.94 92 SER A C 1
ATOM 752 O O . SER A 1 92 ? -3.154 0.063 -16.561 1.00 88.94 92 SER A O 1
ATOM 754 N N . SER A 1 93 ? -1.552 -0.390 -15.058 1.00 68.75 93 SER A N 1
ATOM 755 C CA . SER A 1 93 ? -0.595 0.630 -15.509 1.00 68.75 93 SER A CA 1
ATOM 756 C C . SER A 1 93 ? -0.183 0.492 -16.984 1.00 68.75 93 SER A C 1
ATOM 758 O O . SER A 1 93 ? 0.441 1.397 -17.533 1.00 68.75 93 SER A O 1
ATOM 760 N N . SER A 1 94 ? -0.569 -0.602 -17.647 1.00 58.16 94 SER A N 1
ATOM 761 C CA . SER A 1 94 ? -0.382 -0.843 -19.076 1.00 58.16 94 SER A CA 1
ATOM 762 C C . SER A 1 94 ? -1.221 0.063 -19.988 1.00 58.16 94 SER A C 1
ATOM 764 O O . SER A 1 94 ? -0.838 0.245 -21.141 1.00 58.16 94 SER A O 1
ATOM 766 N N . CYS A 1 95 ? -2.299 0.701 -19.507 1.00 52.34 95 CYS A N 1
ATOM 767 C CA . CYS A 1 95 ? -3.133 1.584 -20.347 1.00 52.34 95 CYS A CA 1
ATOM 768 C C . CYS A 1 95 ? -2.449 2.910 -20.753 1.00 52.34 95 CYS A C 1
ATOM 770 O O . CYS A 1 95 ? -2.957 3.623 -21.619 1.00 52.34 95 CYS A O 1
ATOM 772 N N . HIS A 1 96 ? -1.279 3.224 -20.183 1.00 51.50 96 HIS A N 1
ATOM 773 C CA . HIS A 1 96 ? -0.475 4.402 -20.534 1.00 51.50 96 HIS A CA 1
ATOM 774 C C . HIS A 1 96 ? 0.678 4.122 -21.512 1.00 51.50 96 HIS A C 1
ATOM 776 O O . HIS A 1 96 ? 1.377 5.057 -21.896 1.00 51.50 96 HIS A O 1
ATOM 782 N N . ALA A 1 97 ? 0.901 2.871 -21.928 1.00 43.56 97 ALA A N 1
ATOM 783 C CA . ALA A 1 97 ? 2.084 2.513 -22.717 1.00 43.56 97 ALA A CA 1
ATOM 784 C C . ALA A 1 97 ? 1.932 2.709 -24.238 1.00 43.56 97 ALA A C 1
ATOM 786 O O . ALA A 1 97 ? 2.893 2.492 -24.972 1.00 43.56 97 ALA A O 1
ATOM 787 N N . VAL A 1 98 ? 0.760 3.116 -24.735 1.00 47.41 98 VAL A N 1
ATOM 788 C CA . VAL A 1 98 ? 0.508 3.223 -26.178 1.00 47.41 98 VAL A CA 1
ATOM 789 C C . VAL A 1 98 ? -0.111 4.590 -26.482 1.00 47.41 98 VAL A C 1
ATOM 791 O O . VAL A 1 98 ? -1.106 4.969 -25.868 1.00 47.41 98 VAL A O 1
ATOM 794 N N . CYS A 1 99 ? 0.511 5.316 -27.416 1.00 41.25 99 CYS A N 1
ATOM 795 C CA . CYS A 1 99 ? 0.199 6.676 -27.892 1.00 41.25 99 CYS A CA 1
ATOM 796 C C . CYS A 1 99 ? 0.887 7.862 -27.181 1.00 41.25 99 CYS A C 1
ATOM 798 O O . CYS A 1 99 ? 0.264 8.889 -26.930 1.00 41.25 99 CYS A O 1
ATOM 800 N N . THR A 1 100 ? 2.206 7.783 -26.970 1.00 39.84 100 THR A N 1
ATOM 801 C CA . THR A 1 100 ? 3.093 8.972 -27.021 1.00 39.84 100 THR A CA 1
ATOM 802 C C . THR A 1 100 ? 3.903 9.062 -28.320 1.00 39.84 100 THR A C 1
ATOM 804 O O . THR A 1 100 ? 4.774 9.916 -28.444 1.00 39.84 100 THR A O 1
ATOM 807 N N . SER A 1 101 ? 3.595 8.254 -29.339 1.00 40.53 101 SER A N 1
ATOM 808 C CA . SER A 1 101 ? 4.116 8.447 -30.699 1.00 40.53 101 SER A CA 1
ATOM 809 C C . SER A 1 101 ? 3.240 9.421 -31.501 1.00 40.53 101 SER A C 1
ATOM 811 O O . SER A 1 101 ? 2.825 9.115 -32.615 1.00 40.53 101 SER A O 1
ATOM 813 N N . SER A 1 102 ? 2.922 10.582 -30.928 1.00 38.31 102 SER A N 1
ATOM 814 C CA . SER A 1 102 ? 2.554 11.755 -31.721 1.00 38.31 102 SER A CA 1
ATOM 815 C C . SER A 1 102 ? 3.724 12.715 -31.643 1.00 38.31 102 SER A C 1
ATOM 817 O O . SER A 1 102 ? 3.926 13.400 -30.643 1.00 38.31 102 SER A O 1
ATOM 819 N N . SER A 1 103 ? 4.508 12.702 -32.716 1.00 48.56 103 SER A N 1
ATOM 820 C CA . SER A 1 103 ? 5.476 13.726 -33.072 1.00 48.56 103 SER A CA 1
ATOM 821 C C . SER A 1 103 ? 4.826 15.106 -33.007 1.00 48.56 103 SER A C 1
ATOM 823 O O . SER A 1 103 ? 4.159 15.520 -33.944 1.00 48.56 103 SER A O 1
ATOM 825 N N . LEU A 1 104 ? 5.018 15.805 -31.895 1.00 45.56 104 LEU A N 1
ATOM 826 C CA . LEU A 1 104 ? 4.909 17.257 -31.783 1.00 45.56 104 LEU A CA 1
ATOM 827 C C . LEU A 1 104 ? 5.950 17.691 -30.747 1.00 45.56 104 LEU A C 1
ATOM 829 O O . LEU A 1 104 ? 5.688 17.887 -29.563 1.00 45.56 104 LEU A O 1
ATOM 833 N N . SER A 1 105 ? 7.193 17.732 -31.208 1.00 36.69 105 SER A N 1
ATOM 834 C CA . SER A 1 105 ? 8.301 18.442 -30.570 1.00 36.69 105 SER A CA 1
ATOM 835 C C . SER A 1 105 ? 9.137 19.063 -31.684 1.00 36.69 105 SER A C 1
ATOM 837 O O . SER A 1 105 ? 10.299 18.727 -31.880 1.00 36.69 105 SER A O 1
ATOM 839 N N . GLU A 1 106 ? 8.504 19.945 -32.455 1.00 46.81 106 GLU A N 1
ATOM 840 C CA . GLU A 1 106 ? 9.204 21.127 -32.946 1.00 46.81 106 GLU A CA 1
ATOM 841 C C . GLU A 1 106 ? 9.226 22.130 -31.786 1.00 46.81 106 GLU A C 1
ATOM 843 O O . GLU A 1 106 ? 8.241 22.245 -31.061 1.00 46.81 106 GLU A O 1
ATOM 848 N N . LEU A 1 107 ? 10.348 22.831 -31.616 1.00 49.12 107 LEU A N 1
ATOM 849 C CA . LEU A 1 107 ? 10.667 23.771 -30.529 1.00 49.12 107 LEU A CA 1
ATOM 850 C C . LEU A 1 107 ? 11.285 23.135 -29.272 1.00 49.12 107 LEU A C 1
ATOM 852 O O . LEU A 1 107 ? 10.745 23.170 -28.168 1.00 49.12 107 LEU A O 1
ATOM 856 N N . SER A 1 108 ? 12.520 22.656 -29.423 1.00 41.09 108 SER A N 1
ATOM 857 C CA . SER A 1 108 ? 13.527 22.882 -28.384 1.00 41.09 108 SER A CA 1
ATOM 858 C C . SER A 1 108 ? 14.887 23.129 -29.027 1.00 41.09 108 SER A C 1
ATOM 860 O O . SER A 1 108 ? 15.595 22.211 -29.443 1.00 41.09 108 SER A O 1
ATOM 862 N N . ASP A 1 109 ? 15.216 24.416 -29.104 1.00 44.72 109 ASP A N 1
ATOM 863 C CA . ASP A 1 109 ? 16.556 24.938 -29.308 1.00 44.72 109 ASP A CA 1
ATOM 864 C C . ASP A 1 109 ? 17.504 24.391 -28.239 1.00 44.72 109 ASP A C 1
ATOM 866 O O . ASP A 1 109 ? 17.513 24.818 -27.085 1.00 44.72 109 ASP A O 1
ATOM 870 N N . CYS A 1 110 ? 18.357 23.457 -28.639 1.00 36.84 110 CYS A N 1
ATOM 871 C CA . CYS A 1 110 ? 19.624 23.204 -27.968 1.00 36.84 110 CYS A CA 1
ATOM 872 C C . CYS A 1 110 ? 20.738 23.273 -29.007 1.00 36.84 110 CYS A C 1
ATOM 874 O O . CYS A 1 110 ? 21.277 22.279 -29.497 1.00 36.84 110 CYS A O 1
ATOM 876 N N . SER A 1 111 ? 21.080 24.522 -29.314 1.00 46.97 111 SER A N 1
ATOM 877 C CA . SER A 1 111 ? 22.385 24.923 -29.813 1.00 46.97 111 SER A CA 1
ATOM 878 C C . SER A 1 111 ? 23.476 24.431 -28.856 1.00 46.97 111 SER A C 1
ATOM 880 O O . SER A 1 111 ? 23.626 24.939 -27.746 1.00 46.97 111 SER A O 1
ATOM 882 N N . ARG A 1 112 ? 24.199 23.389 -29.278 1.00 45.25 112 ARG A N 1
ATOM 883 C CA . ARG A 1 112 ? 25.667 23.238 -29.209 1.00 45.25 112 ARG A CA 1
ATOM 884 C C . ARG A 1 112 ? 26.039 21.835 -29.686 1.00 45.25 112 ARG A C 1
ATOM 886 O O . ARG A 1 112 ? 26.237 20.908 -28.904 1.00 45.25 112 ARG A O 1
ATOM 893 N N . ARG A 1 113 ? 26.152 21.693 -31.008 1.00 37.84 113 ARG A N 1
ATOM 894 C CA . ARG A 1 113 ? 26.980 20.644 -31.614 1.00 37.84 113 ARG A CA 1
ATOM 895 C C . ARG A 1 113 ? 28.456 21.023 -31.431 1.00 37.84 113 ARG A C 1
ATOM 897 O O . ARG A 1 113 ? 28.790 22.185 -31.658 1.00 37.84 113 ARG A O 1
ATOM 904 N N . PRO A 1 114 ? 29.352 20.081 -31.101 1.00 46.09 114 PRO A N 1
ATOM 905 C CA . PRO A 1 114 ? 30.755 20.211 -31.440 1.00 46.09 114 PRO A CA 1
ATOM 906 C C . PRO A 1 114 ? 30.914 19.915 -32.932 1.00 46.09 114 PRO A C 1
ATOM 908 O O . PRO A 1 114 ? 30.556 18.845 -33.424 1.00 46.09 114 PRO A O 1
ATOM 911 N N . THR A 1 115 ? 31.431 20.906 -33.639 1.00 41.59 115 THR A N 1
ATOM 912 C CA . THR A 1 115 ? 31.922 20.846 -35.009 1.00 41.59 115 THR A CA 1
ATOM 913 C C . THR A 1 115 ? 32.963 19.732 -35.157 1.00 41.59 115 THR A C 1
ATOM 915 O O . THR A 1 115 ? 34.085 19.864 -34.679 1.00 41.59 115 THR A O 1
ATOM 918 N N . CYS A 1 116 ? 32.617 18.651 -35.853 1.00 37.47 116 CYS A N 1
ATOM 919 C CA . CYS A 1 116 ? 33.594 17.788 -36.513 1.00 37.47 116 CYS A CA 1
ATOM 920 C C . CYS A 1 116 ? 33.309 17.859 -38.010 1.00 37.47 116 CYS A C 1
ATOM 922 O O . CYS A 1 116 ? 32.483 17.122 -38.543 1.00 37.47 116 CYS A O 1
ATOM 924 N N . LEU A 1 117 ? 33.962 18.825 -38.653 1.00 39.09 117 LEU A N 1
ATOM 925 C CA . LEU A 1 117 ? 34.097 18.898 -40.098 1.00 39.09 117 LEU A CA 1
ATOM 926 C C . LEU A 1 117 ? 34.939 17.700 -40.543 1.00 39.09 117 LEU A C 1
ATOM 928 O O . LEU A 1 117 ? 36.139 17.651 -40.289 1.00 39.09 117 LEU A O 1
ATOM 932 N N . THR A 1 118 ? 34.309 16.734 -41.196 1.00 43.72 118 THR A N 1
ATOM 933 C CA . THR A 1 118 ? 34.981 15.875 -42.171 1.00 43.72 118 THR A CA 1
ATOM 934 C C . THR A 1 118 ? 34.670 16.440 -43.551 1.00 43.72 118 THR A C 1
ATOM 936 O O . THR A 1 118 ? 33.515 16.348 -43.973 1.00 43.72 118 THR A O 1
ATOM 939 N N . PRO A 1 119 ? 35.647 17.020 -44.264 1.00 42.03 119 PRO A N 1
ATOM 940 C CA . PRO A 1 119 ? 35.530 17.224 -45.696 1.00 42.03 119 PRO A CA 1
ATOM 941 C C . PRO A 1 119 ? 35.632 15.851 -46.366 1.00 42.03 119 PRO A C 1
ATOM 943 O O . PRO A 1 119 ? 36.690 15.223 -46.372 1.00 42.03 119 PRO A O 1
ATOM 946 N N . ILE A 1 120 ? 34.504 15.359 -46.871 1.00 50.66 120 ILE A N 1
ATOM 947 C CA . ILE A 1 120 ? 34.478 14.359 -47.935 1.00 50.66 120 ILE A CA 1
ATOM 948 C C . ILE A 1 120 ? 34.391 15.173 -49.226 1.00 50.66 120 ILE A C 1
ATOM 950 O O . ILE A 1 120 ? 33.303 15.548 -49.644 1.00 50.66 120 ILE A O 1
ATOM 954 N N . GLU A 1 121 ? 35.544 15.475 -49.813 1.00 41.06 121 GLU A N 1
ATOM 955 C CA . GLU A 1 121 ? 35.670 15.752 -51.246 1.00 41.06 121 GLU A CA 1
ATOM 956 C C . GLU A 1 121 ? 36.465 14.562 -51.802 1.00 41.06 121 GLU A C 1
ATOM 958 O O . GLU A 1 121 ? 37.633 14.365 -51.472 1.00 41.06 121 GLU A O 1
ATOM 963 N N . SER A 1 122 ? 35.796 13.555 -52.376 1.00 40.25 122 SER A N 1
ATOM 964 C CA . SER A 1 122 ? 35.679 13.398 -53.839 1.00 40.25 122 SER A CA 1
ATOM 965 C C . SER A 1 122 ? 36.935 13.928 -54.538 1.00 40.25 122 SER A C 1
ATOM 967 O O . SER A 1 122 ? 37.111 15.129 -54.695 1.00 40.25 122 SER A O 1
ATOM 969 N N . SER A 1 123 ? 37.931 13.075 -54.776 1.00 50.12 123 SER A N 1
ATOM 970 C CA . SER A 1 123 ? 38.011 12.237 -55.983 1.00 50.12 123 SER A CA 1
ATOM 971 C C . SER A 1 123 ? 37.813 13.052 -57.263 1.00 50.12 123 SER A C 1
ATOM 973 O O . SER A 1 123 ? 36.820 13.753 -57.400 1.00 50.12 123 SER A O 1
ATOM 975 N N . GLU A 1 124 ? 38.743 12.873 -58.202 1.00 46.16 124 GLU A N 1
ATOM 976 C CA . GLU A 1 124 ? 38.792 13.475 -59.544 1.00 46.16 124 GLU A CA 1
ATOM 977 C C . GLU A 1 124 ? 39.522 14.822 -59.668 1.00 46.16 124 GLU A C 1
ATOM 979 O O . GLU A 1 124 ? 38.982 15.824 -60.128 1.00 46.16 124 GLU A O 1
ATOM 984 N N . ARG A 1 125 ? 40.838 14.820 -59.420 1.00 40.50 125 ARG A N 1
ATOM 985 C CA . ARG A 1 125 ? 41.742 15.670 -60.211 1.00 40.50 125 ARG A CA 1
ATOM 986 C C . ARG A 1 125 ? 42.455 14.801 -61.238 1.00 40.50 125 ARG A C 1
ATOM 988 O O . ARG A 1 125 ? 43.430 14.119 -60.941 1.00 40.50 125 ARG A O 1
ATOM 995 N N . ARG A 1 126 ? 41.880 14.795 -62.443 1.00 41.66 126 ARG A N 1
ATOM 996 C CA . ARG A 1 126 ? 42.451 14.235 -63.669 1.00 41.66 126 ARG A CA 1
ATOM 997 C C . ARG A 1 126 ? 43.840 14.830 -63.901 1.00 41.66 126 ARG A C 1
ATOM 999 O O . ARG A 1 126 ? 43.998 16.049 -63.942 1.00 41.66 126 ARG A O 1
ATOM 1006 N N . ASN A 1 127 ? 44.817 13.952 -64.091 1.00 43.09 127 ASN A N 1
ATOM 1007 C CA . ASN A 1 127 ? 46.116 14.280 -64.655 1.00 43.09 127 ASN A CA 1
ATOM 1008 C C . ASN A 1 127 ? 45.915 14.739 -66.109 1.00 43.09 127 ASN A C 1
ATOM 1010 O O . ASN A 1 127 ? 45.876 13.916 -67.018 1.00 43.09 127 ASN A O 1
ATOM 1014 N N . ASN A 1 128 ? 45.775 16.046 -66.329 1.00 48.75 128 ASN A N 1
ATOM 1015 C CA . ASN A 1 128 ? 45.992 16.654 -67.640 1.00 48.75 128 ASN A CA 1
ATOM 1016 C C . ASN A 1 128 ? 47.504 16.825 -67.838 1.00 48.75 128 ASN A C 1
ATOM 1018 O O . ASN A 1 128 ? 48.048 17.907 -67.645 1.00 48.75 128 ASN A O 1
ATOM 1022 N N . LEU A 1 129 ? 48.184 15.735 -68.200 1.00 45.66 129 LEU A N 1
ATOM 1023 C CA . LEU A 1 129 ? 49.445 15.808 -68.931 1.00 45.66 129 LEU A CA 1
ATOM 1024 C C . LEU A 1 129 ? 49.072 15.906 -70.412 1.00 45.66 129 LEU A C 1
ATOM 1026 O O . LEU A 1 129 ? 48.872 14.901 -71.092 1.00 45.66 129 LEU A O 1
ATOM 1030 N N . GLN A 1 130 ? 48.912 17.140 -70.890 1.00 42.66 130 GLN A N 1
ATOM 1031 C CA . GLN A 1 130 ? 49.054 17.437 -72.309 1.00 42.66 130 GLN A CA 1
ATOM 1032 C C . GLN A 1 130 ? 50.499 17.100 -72.681 1.00 42.66 130 GLN A C 1
ATOM 1034 O O . GLN A 1 130 ? 51.413 17.890 -72.467 1.00 42.66 130 GLN A O 1
ATOM 1039 N N . ASN A 1 131 ? 50.701 15.895 -73.209 1.00 46.72 131 ASN A N 1
ATOM 1040 C CA . ASN A 1 131 ? 51.811 15.627 -74.104 1.00 46.72 131 ASN A CA 1
ATOM 1041 C C . ASN A 1 131 ? 51.564 16.479 -75.356 1.00 46.72 131 ASN A C 1
ATOM 1043 O O . ASN A 1 131 ? 50.880 16.044 -76.282 1.00 46.72 131 ASN A O 1
ATOM 1047 N N . GLU A 1 132 ? 52.082 17.708 -75.363 1.00 44.44 132 GLU A N 1
ATOM 1048 C CA . GLU A 1 132 ? 52.409 18.410 -76.603 1.00 44.44 132 GLU A CA 1
ATOM 1049 C C . GLU A 1 132 ? 53.493 17.591 -77.309 1.00 44.44 132 GLU A C 1
ATOM 1051 O O . GLU A 1 132 ? 54.695 17.765 -77.115 1.00 44.44 132 GLU A O 1
ATOM 1056 N N . ILE A 1 133 ? 53.043 16.633 -78.113 1.00 49.88 133 ILE A N 1
ATOM 1057 C CA . ILE A 1 133 ? 53.833 16.073 -79.198 1.00 49.88 133 ILE A CA 1
ATOM 1058 C C . ILE A 1 133 ? 53.937 17.201 -80.221 1.0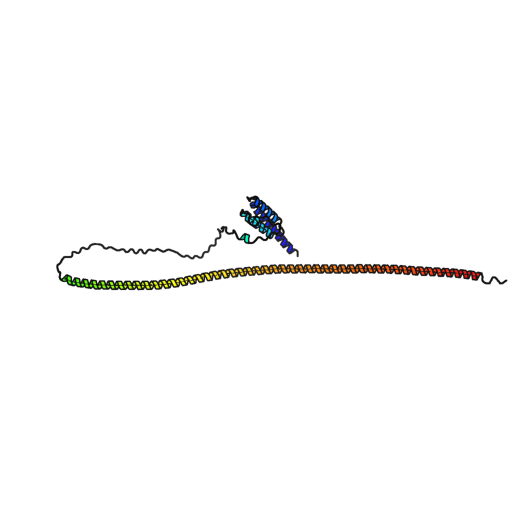0 49.88 133 ILE A C 1
ATOM 1060 O O . ILE A 1 133 ? 53.057 17.391 -81.060 1.00 49.88 133 ILE A O 1
ATOM 1064 N N . TYR A 1 134 ? 54.995 17.998 -80.095 1.00 45.53 134 TYR A N 1
ATOM 1065 C CA . TYR A 1 134 ? 55.425 18.903 -81.147 1.00 45.53 134 TYR A CA 1
ATOM 1066 C C . TYR A 1 134 ? 55.921 18.030 -82.307 1.00 45.53 134 TYR A C 1
ATOM 1068 O O . TYR A 1 134 ? 57.069 17.586 -82.345 1.00 45.53 134 TYR A O 1
ATOM 1076 N N . ASN A 1 135 ? 55.005 17.724 -83.226 1.00 45.75 135 ASN A N 1
ATOM 10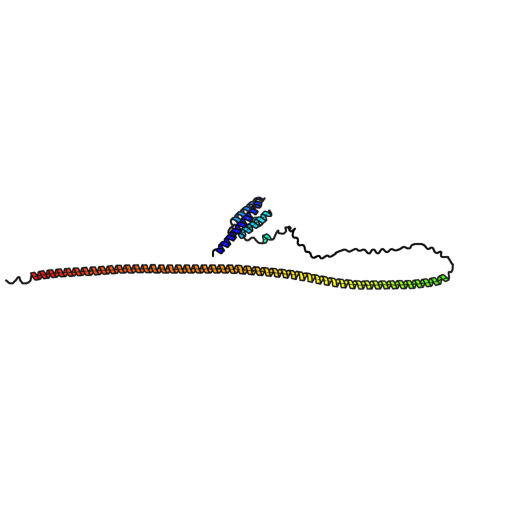77 C CA . ASN A 1 135 ? 55.319 17.267 -84.570 1.00 45.75 135 ASN A CA 1
ATOM 1078 C C . ASN A 1 135 ? 56.044 18.413 -85.288 1.00 45.75 135 ASN A C 1
ATOM 1080 O O . ASN A 1 135 ? 55.418 19.247 -85.939 1.00 45.75 135 ASN A O 1
ATOM 1084 N N . SER A 1 136 ? 57.371 18.454 -85.174 1.00 47.84 136 SER A N 1
ATOM 1085 C CA . SER A 1 136 ? 58.214 19.159 -86.141 1.00 47.84 136 SER A CA 1
ATOM 1086 C C . SER A 1 136 ? 58.304 18.306 -87.400 1.00 47.84 136 SER A C 1
ATOM 1088 O O . SER A 1 136 ? 59.294 17.619 -87.655 1.00 47.84 136 SER A O 1
ATOM 1090 N N . GLU A 1 137 ? 57.221 18.319 -88.170 1.00 43.06 137 GLU A N 1
ATOM 1091 C CA . GLU A 1 137 ? 57.287 17.982 -89.578 1.00 43.06 137 GLU A CA 1
ATOM 1092 C C . GLU A 1 137 ? 58.063 19.072 -90.321 1.00 43.06 137 GLU A C 1
ATOM 1094 O O . GLU A 1 137 ? 57.881 20.267 -90.102 1.00 43.06 137 GLU A O 1
ATOM 1099 N N . SER A 1 138 ? 58.809 18.607 -91.317 1.00 41.47 138 SER A N 1
ATOM 1100 C CA . SER A 1 138 ? 58.978 19.287 -92.596 1.00 41.47 138 SER A CA 1
ATOM 1101 C C . SER A 1 138 ? 60.224 20.155 -92.795 1.00 41.47 138 SER A C 1
ATOM 1103 O O . SER A 1 138 ? 60.355 21.282 -92.330 1.00 41.47 138 SER A O 1
ATOM 1105 N N . SER A 1 139 ? 61.038 19.618 -93.707 1.00 47.12 139 SER A N 1
ATOM 1106 C CA . SER A 1 139 ? 61.673 20.337 -94.812 1.00 47.12 139 SER A CA 1
ATOM 1107 C C . SER A 1 139 ? 62.991 21.053 -94.546 1.00 47.12 139 SER A C 1
ATOM 1109 O O . SER A 1 139 ? 63.065 22.275 -94.563 1.00 47.12 13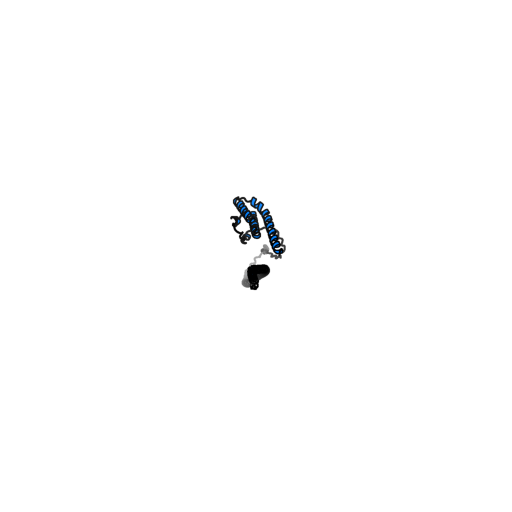9 SER A O 1
ATOM 1111 N N . THR A 1 140 ? 64.068 20.262 -94.570 1.00 40.84 140 THR A N 1
ATOM 1112 C CA . THR A 1 140 ? 65.287 20.689 -95.269 1.00 40.84 140 THR A CA 1
ATOM 1113 C C . THR A 1 140 ? 65.735 19.591 -96.226 1.00 40.84 140 THR A C 1
ATOM 1115 O O . THR A 1 140 ? 66.377 18.611 -95.857 1.00 40.84 140 THR A O 1
ATOM 1118 N N . SER A 1 141 ? 65.338 19.783 -97.481 1.00 49.00 141 SER A N 1
ATOM 1119 C CA . SER A 1 141 ? 65.870 19.139 -98.677 1.00 49.00 141 SER A CA 1
ATOM 1120 C C . SER A 1 141 ? 67.388 19.345 -98.729 1.00 49.00 141 SER A C 1
ATOM 1122 O O . SER A 1 141 ? 67.853 20.467 -98.936 1.00 49.00 141 SER A O 1
ATOM 1124 N N . VAL A 1 142 ? 68.157 18.268 -98.573 1.00 42.44 142 VAL A N 1
ATOM 1125 C CA . VAL A 1 142 ? 69.593 18.248 -98.865 1.00 42.44 142 VAL A CA 1
ATOM 1126 C C . VAL A 1 142 ? 69.803 17.315 -100.050 1.00 42.44 142 VAL A C 1
ATOM 1128 O O . VAL A 1 142 ? 69.574 16.110 -99.965 1.00 42.44 142 VAL A O 1
ATOM 1131 N N . TYR A 1 143 ? 70.195 17.913 -101.173 1.00 45.50 143 TYR A N 1
ATOM 1132 C CA . TYR A 1 143 ? 70.659 17.235 -102.377 1.00 45.50 143 TYR A CA 1
ATOM 1133 C C . TYR A 1 143 ? 71.811 16.282 -102.019 1.00 45.50 143 TYR A C 1
ATOM 1135 O O . TYR A 1 143 ? 72.905 16.732 -101.688 1.00 45.50 143 TYR A O 1
ATOM 1143 N N . ILE A 1 144 ? 71.579 14.968 -102.106 1.00 43.97 144 ILE A N 1
ATOM 1144 C CA . ILE A 1 144 ? 72.653 13.970 -102.091 1.00 43.97 144 ILE A CA 1
ATOM 1145 C C . ILE A 1 144 ? 73.116 13.782 -103.531 1.00 43.97 144 ILE A C 1
ATOM 1147 O O . ILE A 1 144 ? 72.483 13.122 -104.358 1.00 43.97 144 ILE A O 1
ATOM 1151 N N . GLN A 1 145 ? 74.232 14.443 -103.804 1.00 44.34 145 GLN A N 1
ATOM 1152 C CA . GLN A 1 145 ? 75.071 14.292 -104.973 1.00 44.34 145 GLN A CA 1
ATOM 1153 C C . GLN A 1 145 ? 75.567 12.843 -105.040 1.00 44.34 145 GLN A C 1
ATOM 1155 O O . GLN A 1 145 ? 76.279 12.372 -104.155 1.00 44.34 145 GLN A O 1
ATOM 1160 N N . ARG A 1 146 ? 75.134 12.125 -106.081 1.00 42.91 146 ARG A N 1
ATOM 1161 C CA . ARG A 1 146 ? 75.604 10.777 -106.404 1.00 42.91 146 ARG A CA 1
ATOM 1162 C C . ARG A 1 146 ? 77.058 10.875 -106.854 1.00 42.91 146 ARG A C 1
ATOM 1164 O O . ARG A 1 146 ? 77.324 11.353 -107.953 1.00 42.91 146 ARG A O 1
ATOM 1171 N N . HIS A 1 147 ? 77.971 10.438 -105.999 1.00 44.31 147 HIS A N 1
ATOM 1172 C CA . HIS A 1 147 ? 79.292 9.997 -106.417 1.00 44.31 147 HIS A CA 1
ATOM 1173 C C . HIS A 1 147 ? 79.332 8.475 -106.282 1.00 44.31 147 HIS A C 1
ATOM 1175 O O . HIS A 1 147 ? 79.121 7.944 -105.193 1.00 44.31 147 HIS A O 1
ATOM 1181 N N . ASP A 1 148 ? 79.540 7.808 -107.417 1.00 49.41 148 ASP A N 1
ATOM 1182 C CA . ASP A 1 148 ? 79.873 6.389 -107.515 1.00 49.41 148 ASP A CA 1
ATOM 1183 C C . ASP A 1 148 ? 81.250 6.168 -106.874 1.00 49.41 148 ASP A C 1
ATOM 1185 O O . ASP A 1 148 ? 82.279 6.464 -107.481 1.00 49.41 148 ASP A O 1
ATOM 1189 N N . ASP A 1 149 ? 81.265 5.678 -105.635 1.00 47.22 149 ASP A N 1
ATOM 1190 C CA . ASP A 1 149 ? 82.457 5.104 -105.004 1.00 47.22 149 ASP A CA 1
ATOM 1191 C C . ASP A 1 149 ? 82.047 3.892 -104.145 1.00 47.22 149 ASP A C 1
ATOM 1193 O O . ASP A 1 149 ? 81.945 3.932 -102.915 1.00 47.22 149 ASP A O 1
ATOM 1197 N N . ASP A 1 150 ? 81.753 2.795 -104.848 1.00 55.28 150 ASP A N 1
ATOM 1198 C CA . ASP A 1 150 ? 81.247 1.503 -104.348 1.00 55.28 150 ASP A CA 1
ATOM 1199 C C . ASP A 1 150 ? 82.202 0.797 -103.353 1.00 55.28 150 ASP A C 1
ATOM 1201 O O . ASP A 1 150 ? 81.870 -0.232 -102.755 1.00 55.28 150 ASP A O 1
ATOM 1205 N N . THR A 1 151 ? 83.409 1.335 -103.146 1.00 54.38 151 THR A N 1
ATOM 1206 C CA . THR A 1 151 ? 84.450 0.723 -102.307 1.00 54.38 151 THR A CA 1
ATOM 1207 C C . THR A 1 151 ? 84.549 1.287 -100.886 1.00 54.38 151 THR A C 1
ATOM 1209 O O . THR A 1 151 ? 84.819 0.515 -99.962 1.00 54.38 151 THR A O 1
ATOM 1212 N N . LEU A 1 152 ? 84.259 2.575 -100.666 1.00 56.84 152 LEU A N 1
ATOM 1213 C CA . LEU A 1 152 ? 84.232 3.204 -99.327 1.00 56.84 152 LEU A CA 1
ATOM 1214 C C . LEU A 1 152 ? 82.941 2.890 -98.552 1.00 56.84 152 LEU A C 1
ATOM 1216 O O . LEU A 1 152 ? 82.940 2.784 -97.325 1.00 56.84 152 LEU A O 1
ATOM 1220 N N . GLN A 1 153 ? 81.854 2.614 -99.274 1.00 60.84 153 GLN A N 1
ATOM 1221 C CA . GLN A 1 153 ? 80.547 2.295 -98.698 1.00 60.84 153 GLN A CA 1
ATOM 1222 C C . GLN A 1 153 ? 80.555 1.001 -97.862 1.00 60.84 153 GLN A C 1
ATOM 1224 O O . GLN A 1 153 ? 79.777 0.854 -96.921 1.00 60.84 153 GLN A O 1
ATOM 1229 N N . ARG A 1 154 ? 81.454 0.052 -98.159 1.00 68.69 154 ARG A N 1
ATOM 1230 C CA . ARG A 1 154 ? 81.453 -1.282 -97.536 1.00 68.69 154 ARG A CA 1
ATOM 1231 C C . ARG A 1 154 ? 82.093 -1.317 -96.143 1.00 68.69 154 ARG A C 1
ATOM 1233 O O . ARG A 1 154 ? 81.714 -2.169 -95.339 1.00 68.69 154 ARG A O 1
ATOM 1240 N N . SER A 1 155 ? 83.049 -0.434 -95.841 1.00 75.81 155 SER A N 1
ATOM 1241 C CA . SER A 1 155 ? 83.640 -0.304 -94.496 1.00 75.81 155 SER A CA 1
ATOM 1242 C C . SER A 1 155 ? 82.735 0.480 -93.551 1.00 75.81 155 SER A C 1
ATOM 1244 O O . SER A 1 155 ? 82.543 0.057 -92.411 1.00 75.81 155 SER A O 1
ATOM 1246 N N . ASP A 1 156 ? 82.121 1.557 -94.044 1.00 79.50 156 ASP A N 1
ATOM 1247 C CA . ASP A 1 156 ? 81.172 2.359 -93.268 1.00 79.50 156 ASP A CA 1
ATOM 1248 C C . ASP A 1 156 ? 79.908 1.559 -92.946 1.00 79.50 156 ASP A C 1
ATOM 1250 O O . ASP A 1 156 ? 79.402 1.626 -91.828 1.00 79.50 156 ASP A O 1
ATOM 1254 N N . LEU A 1 157 ? 79.466 0.696 -93.868 1.00 85.81 157 LEU A N 1
ATOM 1255 C CA . LEU A 1 157 ? 78.363 -0.229 -93.622 1.00 85.81 157 LEU A CA 1
ATOM 1256 C C . LEU A 1 157 ? 78.672 -1.215 -92.484 1.00 85.81 157 LEU A C 1
ATOM 1258 O O . LEU A 1 157 ? 77.833 -1.394 -91.606 1.00 85.81 157 LEU A O 1
ATOM 1262 N N . LYS A 1 158 ? 79.878 -1.802 -92.444 1.00 88.50 158 LYS A N 1
ATOM 1263 C CA . LYS A 1 158 ? 80.296 -2.713 -91.357 1.00 88.50 158 LYS A CA 1
ATOM 1264 C C . LYS A 1 158 ? 80.393 -2.001 -90.006 1.00 88.50 158 LYS A C 1
ATOM 1266 O O . LYS A 1 158 ? 80.061 -2.582 -88.975 1.00 88.50 158 LYS A O 1
ATOM 1271 N N . LEU A 1 159 ? 80.846 -0.746 -89.995 1.00 89.50 159 LEU A N 1
ATOM 1272 C CA . LEU A 1 159 ? 80.886 0.071 -88.782 1.00 89.50 159 LEU A CA 1
ATOM 1273 C C . LEU A 1 159 ? 79.471 0.428 -88.301 1.00 89.50 159 LEU A C 1
ATOM 1275 O O . LEU A 1 159 ? 79.191 0.351 -87.104 1.00 89.50 159 LEU A O 1
ATOM 1279 N N . CYS A 1 160 ? 78.574 0.783 -89.224 1.00 90.00 160 CYS A N 1
ATOM 1280 C CA . CYS A 1 160 ? 77.159 1.011 -88.944 1.00 90.00 160 CYS A CA 1
ATOM 1281 C C . CYS A 1 160 ? 76.479 -0.249 -88.401 1.00 90.00 160 CYS A C 1
ATOM 1283 O O . CYS A 1 160 ? 75.776 -0.154 -87.402 1.00 90.00 160 CYS A O 1
ATOM 1285 N N . GLU A 1 161 ? 76.727 -1.415 -88.995 1.00 91.62 161 GLU A N 1
ATOM 1286 C CA . GLU A 1 161 ? 76.209 -2.710 -88.542 1.00 91.62 161 GLU A CA 1
ATOM 1287 C C . GLU A 1 161 ? 76.688 -3.034 -87.122 1.00 91.62 161 GLU A C 1
ATOM 1289 O O . GLU A 1 161 ? 75.874 -3.266 -86.231 1.00 91.62 161 GLU A O 1
ATOM 1294 N N . HIS A 1 162 ? 77.991 -2.904 -86.852 1.00 94.50 162 HIS A N 1
ATOM 1295 C CA . HIS A 1 162 ? 78.521 -3.088 -85.501 1.00 94.50 162 HIS A CA 1
ATOM 1296 C C . HIS A 1 162 ? 77.907 -2.106 -84.491 1.00 94.50 162 HIS A C 1
ATOM 1298 O O . HIS A 1 162 ? 77.582 -2.479 -83.362 1.00 94.50 162 HIS A O 1
ATOM 1304 N N . ARG A 1 163 ? 77.722 -0.840 -84.882 1.00 95.62 163 ARG A N 1
ATOM 1305 C CA . ARG A 1 163 ? 77.085 0.173 -84.032 1.00 95.62 163 ARG A CA 1
ATOM 1306 C C . ARG A 1 163 ? 75.614 -0.154 -83.775 1.00 95.62 163 ARG A C 1
ATOM 1308 O O . ARG A 1 163 ? 75.164 0.035 -82.647 1.00 95.62 163 ARG A O 1
ATOM 1315 N N . ILE A 1 164 ? 74.891 -0.654 -84.776 1.00 95.12 164 ILE A N 1
ATOM 1316 C CA . ILE A 1 164 ? 73.526 -1.163 -84.621 1.00 95.12 164 ILE A CA 1
ATOM 1317 C C . ILE A 1 164 ? 73.533 -2.317 -83.620 1.00 95.12 164 ILE A C 1
ATOM 1319 O O . ILE A 1 164 ? 72.775 -2.262 -82.665 1.00 95.12 164 ILE A O 1
ATOM 1323 N N . ASP A 1 165 ? 74.440 -3.287 -83.734 1.00 96.12 165 ASP A N 1
ATOM 1324 C CA . ASP A 1 165 ? 74.520 -4.416 -82.797 1.00 96.12 165 ASP A CA 1
ATOM 1325 C C . ASP A 1 165 ? 74.830 -3.994 -81.356 1.00 96.12 165 ASP A C 1
ATOM 1327 O O . ASP A 1 165 ? 74.310 -4.576 -80.400 1.00 96.12 165 ASP A O 1
ATOM 1331 N N . VAL A 1 166 ? 75.707 -3.004 -81.168 1.00 95.81 166 VAL A N 1
ATOM 1332 C CA . VAL A 1 166 ? 76.018 -2.456 -79.839 1.00 95.81 166 VAL A CA 1
ATOM 1333 C C . VAL A 1 166 ? 74.806 -1.724 -79.267 1.00 95.81 166 VAL A C 1
ATOM 1335 O O . VAL A 1 166 ? 74.480 -1.913 -78.095 1.00 95.81 166 VAL A O 1
ATOM 1338 N N . LEU A 1 167 ? 74.112 -0.923 -80.079 1.00 96.12 167 LEU A N 1
ATOM 1339 C CA . LEU A 1 167 ? 72.908 -0.205 -79.657 1.00 96.12 167 LEU A CA 1
ATOM 1340 C C . LEU A 1 167 ? 71.743 -1.155 -79.374 1.00 96.12 167 LEU A C 1
ATOM 1342 O O . LEU A 1 167 ? 71.059 -0.973 -78.372 1.00 96.12 167 LEU A O 1
ATOM 1346 N N . THR A 1 168 ? 71.552 -2.188 -80.191 1.00 95.75 168 THR A N 1
ATOM 1347 C CA . THR A 1 168 ? 70.545 -3.233 -79.981 1.00 95.75 168 THR A CA 1
ATOM 1348 C C . THR A 1 168 ? 70.800 -3.948 -78.658 1.00 95.75 168 THR A C 1
ATOM 1350 O O . THR A 1 168 ? 69.909 -3.990 -77.814 1.00 95.75 168 THR A O 1
ATOM 1353 N N . ARG A 1 169 ? 72.041 -4.381 -78.393 1.00 96.69 169 ARG A N 1
ATOM 1354 C CA . ARG A 1 169 ? 72.411 -4.984 -77.099 1.00 96.69 169 ARG A CA 1
ATOM 1355 C C . ARG A 1 169 ? 72.238 -4.024 -75.920 1.00 96.69 169 ARG A C 1
ATOM 1357 O O . ARG A 1 169 ? 71.834 -4.442 -74.837 1.00 96.69 169 ARG A O 1
ATOM 1364 N N . ALA A 1 170 ? 72.543 -2.738 -76.095 1.00 96.69 170 ALA A N 1
ATOM 1365 C CA . ALA A 1 170 ? 72.318 -1.733 -75.058 1.00 96.69 170 ALA A CA 1
ATOM 1366 C C . ALA A 1 170 ? 70.819 -1.530 -74.775 1.00 96.69 170 ALA A C 1
ATOM 1368 O O . ALA A 1 170 ? 70.428 -1.455 -73.611 1.00 96.69 170 ALA A O 1
ATOM 1369 N N . LEU A 1 171 ? 69.979 -1.494 -75.814 1.00 95.12 171 LEU A N 1
ATOM 1370 C CA . LEU A 1 171 ? 68.523 -1.403 -75.690 1.00 95.12 171 LEU A CA 1
ATOM 1371 C C . LEU A 1 171 ? 67.935 -2.637 -75.003 1.00 95.12 171 LEU A C 1
ATOM 1373 O O . LEU A 1 171 ? 67.130 -2.475 -74.091 1.00 95.12 171 LEU A O 1
ATOM 1377 N N . GLU A 1 172 ? 68.365 -3.842 -75.375 1.00 96.75 172 GLU A N 1
ATOM 1378 C CA . GLU A 1 172 ? 67.951 -5.093 -74.724 1.00 96.75 172 GLU A CA 1
ATOM 1379 C C . GLU A 1 172 ? 68.332 -5.105 -73.237 1.00 96.75 172 GLU A C 1
ATOM 1381 O O . GLU A 1 172 ? 67.495 -5.394 -72.380 1.00 96.75 172 GLU A O 1
ATOM 1386 N N . ASN A 1 173 ? 69.565 -4.709 -72.900 1.00 96.56 173 ASN A N 1
ATOM 1387 C CA . ASN A 1 173 ? 70.006 -4.594 -71.508 1.00 96.56 173 ASN A CA 1
ATOM 1388 C C . ASN A 1 173 ? 69.186 -3.559 -70.722 1.00 96.56 173 ASN A C 1
ATOM 1390 O O . ASN A 1 173 ? 68.797 -3.822 -69.583 1.00 96.56 173 ASN A O 1
ATOM 1394 N N . LEU A 1 174 ? 68.885 -2.398 -71.316 1.00 96.50 174 LEU A N 1
ATOM 1395 C CA . LEU A 1 174 ? 68.040 -1.374 -70.693 1.00 96.50 174 LEU A CA 1
ATOM 1396 C C . LEU A 1 174 ? 66.588 -1.837 -70.536 1.00 96.50 174 LEU A C 1
ATOM 1398 O O . LEU A 1 174 ? 65.952 -1.520 -69.530 1.00 96.50 174 LEU A O 1
ATOM 1402 N N . GLN A 1 175 ? 66.048 -2.591 -71.495 1.00 96.12 175 GLN A N 1
ATOM 1403 C CA . GLN A 1 175 ? 64.727 -3.208 -71.380 1.00 96.12 175 GLN A CA 1
ATOM 1404 C C . GLN A 1 175 ? 64.697 -4.219 -70.230 1.00 96.12 175 GLN A C 1
ATOM 1406 O O . GLN A 1 175 ? 63.804 -4.148 -69.386 1.00 96.12 175 GLN A O 1
ATOM 1411 N N . LEU A 1 176 ? 65.704 -5.091 -70.137 1.00 96.50 176 LEU A N 1
ATOM 1412 C CA . LEU A 1 176 ? 65.822 -6.079 -69.065 1.00 96.50 176 LEU A CA 1
ATOM 1413 C C . LEU A 1 176 ? 65.990 -5.411 -67.690 1.00 96.50 176 LEU A C 1
ATOM 1415 O O . LEU A 1 176 ? 65.373 -5.833 -66.711 1.00 96.50 176 LEU A O 1
ATOM 1419 N N . GLN A 1 177 ? 66.765 -4.326 -67.610 1.00 96.69 177 GLN A N 1
ATOM 1420 C CA . GLN A 1 177 ? 66.913 -3.541 -66.385 1.00 96.69 177 GLN A CA 1
ATOM 1421 C C . GLN A 1 177 ? 65.607 -2.839 -65.984 1.00 96.69 177 GLN A C 1
ATOM 1423 O O . GLN A 1 177 ? 65.240 -2.862 -64.808 1.00 96.69 177 GLN A O 1
ATOM 1428 N N . ASN A 1 178 ? 64.884 -2.246 -66.938 1.00 95.06 178 ASN A N 1
ATOM 1429 C CA . ASN A 1 178 ? 63.579 -1.635 -66.680 1.00 95.06 178 ASN A CA 1
ATOM 1430 C C . ASN A 1 178 ? 62.559 -2.662 -66.184 1.00 95.06 178 ASN A C 1
ATOM 1432 O O . ASN A 1 178 ? 61.812 -2.378 -65.249 1.00 95.06 178 ASN A O 1
ATOM 1436 N N . GLU A 1 179 ? 62.546 -3.858 -66.770 1.00 97.19 179 GLU A N 1
ATOM 1437 C CA . GLU A 1 179 ? 61.649 -4.929 -66.343 1.00 97.19 179 GLU A CA 1
ATOM 1438 C C . GLU A 1 179 ? 61.972 -5.391 -64.915 1.00 97.19 179 GLU A C 1
ATOM 1440 O O . GLU A 1 179 ? 61.077 -5.507 -64.077 1.00 97.19 179 GLU A O 1
ATOM 1445 N N . ARG A 1 180 ? 63.260 -5.530 -64.577 1.00 97.06 180 ARG A N 1
ATOM 1446 C CA . ARG A 1 180 ? 63.693 -5.823 -63.204 1.00 97.06 18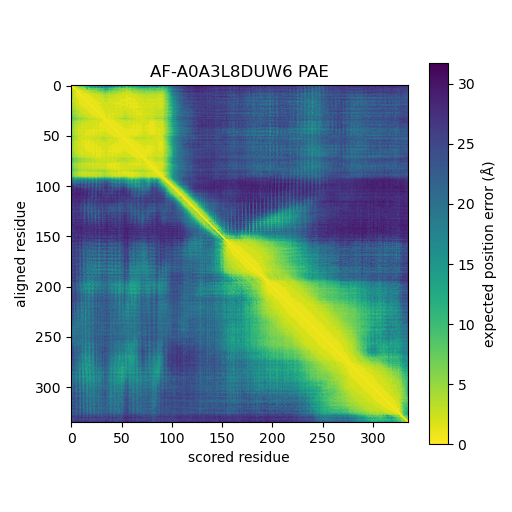0 ARG A CA 1
ATOM 1447 C C . ARG A 1 180 ? 63.260 -4.740 -62.209 1.00 97.06 180 ARG A C 1
ATOM 1449 O O . ARG A 1 180 ? 62.735 -5.067 -61.146 1.00 97.06 180 ARG A O 1
ATOM 1456 N N . LEU A 1 181 ? 63.447 -3.462 -62.542 1.00 96.50 181 LEU A N 1
ATOM 1457 C CA . LEU A 1 181 ? 63.038 -2.348 -61.676 1.00 96.50 181 LEU A CA 1
ATOM 1458 C C . LEU A 1 181 ? 61.516 -2.296 -61.486 1.00 96.50 181 LEU A C 1
ATOM 1460 O O . LEU A 1 181 ? 61.052 -2.032 -60.377 1.00 96.50 181 LEU A O 1
ATOM 1464 N N . ARG A 1 182 ? 60.728 -2.598 -62.526 1.00 94.25 182 ARG A N 1
ATOM 1465 C CA . ARG A 1 182 ? 59.265 -2.726 -62.411 1.00 94.25 182 ARG A CA 1
ATOM 1466 C C . ARG A 1 182 ? 58.868 -3.843 -61.452 1.00 94.25 182 ARG A C 1
ATOM 1468 O O . ARG A 1 182 ? 58.003 -3.626 -60.606 1.00 94.25 182 ARG A O 1
ATOM 1475 N N . GLN A 1 183 ? 59.518 -5.003 -61.533 1.00 95.00 183 GLN A N 1
ATOM 1476 C CA . GLN A 1 183 ? 59.262 -6.114 -60.613 1.00 95.00 183 GLN A CA 1
ATOM 1477 C C . GLN A 1 183 ? 59.621 -5.758 -59.163 1.00 95.00 183 GLN A C 1
ATOM 1479 O O . GLN A 1 183 ? 58.858 -6.066 -58.246 1.00 95.00 183 GLN A O 1
ATOM 1484 N N . GLU A 1 184 ? 60.746 -5.074 -58.934 1.00 94.12 184 GLU A N 1
ATOM 1485 C CA . GLU A 1 184 ? 61.136 -4.608 -57.596 1.00 94.12 184 GLU A CA 1
ATOM 1486 C C . GLU A 1 184 ? 60.167 -3.551 -57.044 1.00 94.12 184 GLU A C 1
ATOM 1488 O O . GLU A 1 184 ? 59.791 -3.626 -55.871 1.00 94.12 184 GLU A O 1
ATOM 1493 N N . LEU A 1 185 ? 59.698 -2.614 -57.878 1.00 91.69 185 LEU A N 1
ATOM 1494 C CA . LEU A 1 185 ? 58.670 -1.638 -57.502 1.00 91.69 185 LEU A CA 1
ATOM 1495 C C . LEU A 1 185 ? 57.358 -2.319 -57.113 1.00 91.69 185 LEU A C 1
ATOM 1497 O O . LEU A 1 185 ? 56.836 -2.034 -56.038 1.00 91.69 185 LEU A O 1
ATOM 1501 N N . MET A 1 186 ? 56.868 -3.256 -57.930 1.00 91.12 186 MET A N 1
ATOM 1502 C CA . MET A 1 186 ? 55.651 -4.020 -57.636 1.00 91.12 186 MET A CA 1
ATOM 1503 C C . MET A 1 186 ? 55.776 -4.786 -56.315 1.00 91.12 186 MET A C 1
ATOM 1505 O O . MET A 1 186 ? 54.900 -4.698 -55.456 1.00 91.12 186 MET A O 1
ATOM 1509 N N . LYS A 1 187 ? 56.908 -5.464 -56.100 1.00 92.44 187 LYS A N 1
ATOM 1510 C CA . LYS A 1 187 ? 57.179 -6.224 -54.872 1.00 92.44 187 LYS A CA 1
ATOM 1511 C C . LYS A 1 187 ? 57.274 -5.334 -53.632 1.00 92.44 187 LYS A C 1
ATOM 1513 O O . LYS A 1 187 ? 56.875 -5.745 -52.543 1.00 92.44 187 LYS A O 1
ATOM 1518 N N . ASN A 1 188 ? 57.832 -4.133 -53.764 1.00 87.38 188 ASN A N 1
ATOM 1519 C CA . ASN A 1 188 ? 57.901 -3.178 -52.662 1.00 87.38 188 ASN A CA 1
ATOM 1520 C C . ASN A 1 188 ? 56.534 -2.551 -52.376 1.00 87.38 188 ASN A C 1
ATOM 1522 O O . ASN A 1 188 ? 56.193 -2.384 -51.208 1.00 87.38 188 ASN A O 1
ATOM 1526 N N . GLN A 1 189 ? 55.749 -2.261 -53.414 1.00 85.69 189 GLN A N 1
ATOM 1527 C CA . GLN A 1 189 ? 54.403 -1.716 -53.284 1.00 85.69 189 GLN A CA 1
ATOM 1528 C C . GLN A 1 189 ? 53.455 -2.708 -52.602 1.00 85.69 189 GLN A C 1
ATOM 1530 O O . GLN A 1 189 ? 52.760 -2.320 -51.673 1.00 85.69 189 GLN A O 1
ATOM 1535 N N . GLU A 1 190 ? 53.489 -3.989 -52.975 1.00 88.06 190 GLU A N 1
ATOM 1536 C CA . GLU A 1 190 ? 52.672 -5.036 -52.341 1.00 88.06 190 GLU A CA 1
ATOM 1537 C C . GLU A 1 190 ? 52.988 -5.169 -50.839 1.00 88.06 190 GLU A C 1
ATOM 1539 O O . GLU A 1 190 ? 52.098 -5.151 -49.986 1.00 88.06 190 GLU A O 1
ATOM 1544 N N . LYS A 1 191 ? 54.281 -5.171 -50.484 1.00 88.88 191 LYS A N 1
ATOM 1545 C CA . LYS A 1 191 ? 54.724 -5.232 -49.082 1.00 88.88 191 LYS A CA 1
ATOM 1546 C C . LYS A 1 191 ? 54.317 -4.011 -48.261 1.00 88.88 191 LYS A C 1
ATOM 1548 O O . LYS A 1 191 ? 54.038 -4.152 -47.067 1.00 88.88 191 LYS A O 1
ATOM 1553 N N . THR A 1 192 ? 54.342 -2.808 -48.836 1.00 87.50 192 THR A N 1
ATOM 1554 C CA . THR A 1 192 ? 53.938 -1.599 -48.107 1.00 87.50 192 THR A CA 1
ATOM 1555 C C . THR A 1 192 ? 52.425 -1.544 -47.952 1.00 87.50 192 THR A C 1
ATOM 1557 O O . THR A 1 192 ? 51.954 -1.294 -46.841 1.00 87.50 192 THR A O 1
ATOM 1560 N N . THR A 1 193 ? 51.660 -1.869 -48.998 1.00 88.19 193 THR A N 1
ATOM 1561 C CA . THR A 1 193 ? 50.193 -1.854 -48.938 1.00 88.19 193 THR A CA 1
ATOM 1562 C C . THR A 1 193 ? 49.643 -2.873 -47.948 1.00 88.19 193 THR A C 1
ATOM 1564 O O . THR A 1 193 ? 48.749 -2.536 -47.170 1.00 88.19 193 THR A O 1
ATOM 1567 N N . ASP A 1 194 ? 50.210 -4.081 -47.893 1.00 89.25 194 ASP A N 1
ATOM 1568 C CA . ASP A 1 194 ? 49.746 -5.123 -46.971 1.00 89.25 194 ASP A CA 1
ATOM 1569 C C . ASP A 1 194 ? 50.033 -4.769 -45.509 1.00 89.25 194 AS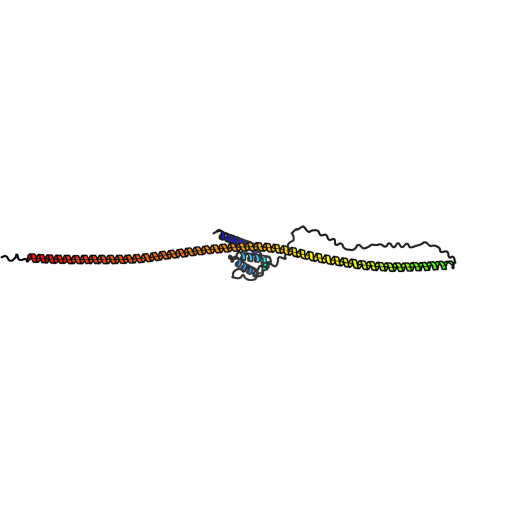P A C 1
ATOM 1571 O O . ASP A 1 194 ? 49.165 -4.906 -44.639 1.00 89.25 194 ASP A O 1
ATOM 1575 N N . ASN A 1 195 ? 51.224 -4.229 -45.232 1.00 92.69 195 ASN A N 1
ATOM 1576 C CA . ASN A 1 195 ? 51.598 -3.789 -43.889 1.00 92.69 195 ASN A CA 1
ATOM 1577 C C . ASN A 1 195 ? 50.739 -2.612 -43.407 1.00 92.69 195 ASN A C 1
ATOM 1579 O O . ASN A 1 195 ? 50.316 -2.578 -42.245 1.00 92.69 195 ASN A O 1
ATOM 1583 N N . GLU A 1 196 ? 50.448 -1.649 -44.282 1.00 94.19 196 GLU A N 1
ATOM 1584 C CA . GLU A 1 196 ? 49.586 -0.520 -43.938 1.00 94.19 196 GLU A CA 1
ATOM 1585 C C . GLU A 1 196 ? 48.134 -0.943 -43.733 1.00 94.19 196 GLU A C 1
ATOM 1587 O O . GLU A 1 196 ? 47.517 -0.531 -42.745 1.00 94.19 196 GLU A O 1
ATOM 1592 N N . ALA A 1 197 ? 47.607 -1.818 -44.593 1.00 92.38 197 ALA A N 1
ATOM 1593 C CA . ALA A 1 197 ? 46.269 -2.373 -44.441 1.00 92.38 197 ALA A CA 1
ATOM 1594 C C . ALA A 1 197 ? 46.134 -3.146 -43.122 1.00 92.38 197 ALA A C 1
ATOM 1596 O O . ALA A 1 197 ? 45.152 -2.964 -42.397 1.00 92.38 197 ALA A O 1
ATOM 1597 N N . PHE A 1 198 ? 47.132 -3.956 -42.759 1.00 92.56 198 PHE A N 1
ATOM 1598 C CA . PHE A 1 198 ? 47.157 -4.668 -41.482 1.00 92.56 198 PHE A CA 1
ATOM 1599 C C . PHE A 1 198 ? 47.187 -3.703 -40.285 1.00 92.56 198 PHE A C 1
ATOM 1601 O O . PHE A 1 198 ? 46.381 -3.828 -39.357 1.00 92.56 198 PHE A O 1
ATOM 1608 N N . ARG A 1 199 ? 48.051 -2.678 -40.326 1.00 96.19 199 ARG A N 1
ATOM 1609 C CA . ARG A 1 199 ? 48.140 -1.643 -39.282 1.00 96.19 199 ARG A CA 1
ATOM 1610 C C . ARG A 1 199 ? 46.818 -0.888 -39.114 1.00 96.19 199 ARG A C 1
ATOM 1612 O O . ARG A 1 199 ? 46.369 -0.682 -37.984 1.00 96.19 199 ARG A O 1
ATOM 1619 N N . LEU A 1 200 ? 46.173 -0.508 -40.217 1.00 96.56 200 LEU A N 1
ATOM 1620 C CA . LEU A 1 200 ? 44.876 0.173 -40.205 1.00 96.56 200 LEU A CA 1
ATOM 1621 C C . LEU A 1 200 ? 43.763 -0.732 -39.667 1.00 96.56 200 LEU A C 1
ATOM 1623 O O . LEU A 1 200 ? 42.997 -0.290 -38.811 1.00 96.56 200 LEU A O 1
ATOM 1627 N N . ARG A 1 201 ? 43.702 -2.005 -40.084 1.00 96.38 201 ARG A N 1
ATOM 1628 C CA . ARG A 1 201 ? 42.734 -2.984 -39.555 1.00 96.38 201 ARG A CA 1
ATOM 1629 C C . ARG A 1 201 ? 42.858 -3.131 -38.040 1.00 96.38 201 ARG A C 1
ATOM 1631 O O . ARG A 1 201 ? 41.851 -3.044 -37.337 1.00 96.38 201 ARG A O 1
ATOM 1638 N N . ASN A 1 202 ? 44.082 -3.254 -37.527 1.00 96.31 202 ASN A N 1
ATOM 1639 C CA . ASN A 1 202 ? 44.327 -3.333 -36.085 1.00 96.31 202 ASN A CA 1
ATOM 1640 C C . ASN A 1 202 ? 43.898 -2.053 -35.361 1.00 96.31 202 ASN A C 1
ATOM 1642 O O . ASN A 1 202 ? 43.255 -2.119 -34.311 1.00 96.31 202 ASN A O 1
ATOM 1646 N N . ARG A 1 203 ? 44.184 -0.878 -35.936 1.00 97.81 203 ARG A N 1
ATOM 1647 C CA . ARG A 1 203 ? 43.763 0.401 -35.353 1.00 97.81 203 ARG A CA 1
ATOM 1648 C C . ARG A 1 203 ? 42.242 0.544 -35.318 1.00 97.81 203 ARG A C 1
ATOM 1650 O O . ARG A 1 203 ? 41.703 0.968 -34.298 1.00 97.81 203 ARG A O 1
ATOM 1657 N N . VAL A 1 204 ? 41.546 0.153 -36.385 1.00 97.00 204 VAL A N 1
ATOM 1658 C CA . VAL A 1 204 ? 40.075 0.144 -36.440 1.00 97.00 204 VAL A CA 1
ATOM 1659 C C . VAL A 1 204 ? 39.501 -0.803 -35.388 1.00 97.00 204 VAL A C 1
ATOM 1661 O O . VAL A 1 204 ? 38.572 -0.428 -34.672 1.00 97.00 204 VAL A O 1
ATOM 1664 N N . MET A 1 205 ? 40.074 -1.999 -35.234 1.00 97.94 205 MET A N 1
ATOM 1665 C CA . MET A 1 205 ? 39.643 -2.961 -34.219 1.00 97.94 205 MET A CA 1
ATOM 1666 C C . MET A 1 205 ? 39.822 -2.404 -32.799 1.00 97.94 205 MET A C 1
ATOM 1668 O O . MET A 1 205 ? 38.896 -2.475 -31.989 1.00 97.94 205 MET A O 1
ATOM 1672 N N . GLN A 1 206 ? 40.968 -1.773 -32.522 1.00 97.88 206 GLN A N 1
ATOM 1673 C CA . GLN A 1 206 ? 41.254 -1.132 -31.239 1.00 97.88 206 GLN A CA 1
ATOM 1674 C C . GLN A 1 206 ? 40.276 0.011 -30.939 1.00 97.88 206 GLN A C 1
ATOM 1676 O O . GLN A 1 206 ? 39.718 0.072 -29.844 1.00 97.88 206 GLN A O 1
ATOM 1681 N N . LEU A 1 207 ? 40.023 0.895 -31.910 1.00 97.44 207 LEU A N 1
ATOM 1682 C CA . LEU A 1 207 ? 39.082 2.007 -31.753 1.00 97.44 207 LEU A CA 1
ATOM 1683 C C . LEU A 1 207 ? 37.647 1.510 -31.550 1.00 97.44 207 LEU A C 1
ATOM 1685 O O . LEU A 1 207 ? 36.923 2.049 -30.713 1.00 97.44 207 LEU A O 1
ATOM 1689 N N . LYS A 1 208 ? 37.241 0.445 -32.253 1.00 97.69 208 LYS A N 1
ATOM 1690 C CA . LYS A 1 208 ? 35.924 -0.180 -32.076 1.00 97.69 208 LYS A CA 1
ATOM 1691 C C . LYS A 1 208 ? 35.766 -0.756 -30.667 1.00 97.69 208 LYS A C 1
ATOM 1693 O O . LYS A 1 208 ? 34.752 -0.496 -30.020 1.00 97.69 208 LYS A O 1
ATOM 1698 N N . ALA A 1 209 ? 36.772 -1.475 -30.166 1.00 97.06 209 ALA A N 1
ATOM 1699 C CA . ALA A 1 209 ? 36.777 -1.997 -28.799 1.00 97.06 209 ALA A CA 1
ATOM 1700 C C . ALA A 1 209 ? 36.757 -0.866 -27.752 1.00 97.06 209 ALA A C 1
ATOM 1702 O O . ALA A 1 209 ? 36.001 -0.922 -26.780 1.00 97.06 209 ALA A O 1
ATOM 1703 N N . GLN A 1 210 ? 37.524 0.205 -27.980 1.00 97.94 210 GLN A N 1
ATOM 1704 C CA . GLN A 1 210 ? 37.550 1.383 -27.114 1.00 97.94 210 GLN A CA 1
ATOM 1705 C C . GLN A 1 210 ? 36.186 2.086 -27.063 1.00 97.94 210 GLN A C 1
ATOM 1707 O O . GLN A 1 210 ? 35.691 2.377 -25.973 1.00 97.94 210 GLN A O 1
ATOM 1712 N N . ALA A 1 211 ? 35.545 2.311 -28.213 1.00 96.38 211 ALA A N 1
ATOM 1713 C CA . ALA A 1 211 ? 34.222 2.929 -28.290 1.00 96.38 211 ALA A CA 1
ATOM 1714 C C . ALA A 1 211 ? 33.153 2.083 -27.577 1.00 96.38 211 ALA A C 1
ATOM 1716 O O . ALA A 1 211 ? 32.321 2.615 -26.836 1.00 96.38 211 ALA A O 1
ATOM 1717 N N . GLN A 1 212 ? 33.202 0.756 -27.737 1.00 97.94 212 GLN A N 1
ATOM 1718 C CA . GLN A 1 212 ? 32.310 -0.163 -27.026 1.00 97.94 212 GLN A CA 1
ATOM 1719 C C . GLN A 1 212 ? 32.525 -0.108 -25.506 1.00 97.94 212 GLN A C 1
ATOM 1721 O O . GLN A 1 212 ? 31.556 0.038 -24.758 1.00 97.94 212 GLN A O 1
ATOM 1726 N N . SER A 1 213 ? 33.777 -0.145 -25.042 1.00 97.06 213 SER A N 1
ATOM 1727 C CA . SER A 1 213 ? 34.117 -0.046 -23.616 1.00 97.06 213 SER A CA 1
ATOM 1728 C C . SER A 1 213 ? 33.670 1.286 -22.996 1.00 97.06 213 SER A C 1
ATOM 1730 O O . SER A 1 213 ? 33.074 1.312 -21.914 1.00 97.06 213 SER A O 1
ATOM 1732 N N . GLN A 1 214 ? 33.857 2.403 -23.707 1.00 97.50 214 GLN A N 1
ATOM 1733 C CA . GLN A 1 214 ? 33.382 3.720 -23.269 1.00 97.50 214 GLN A CA 1
ATOM 1734 C C . GLN A 1 214 ? 31.850 3.783 -23.194 1.00 97.50 214 GLN A C 1
ATOM 1736 O O . GLN A 1 214 ? 31.302 4.273 -22.204 1.00 97.50 214 GLN A O 1
ATOM 1741 N N . SER A 1 215 ? 31.149 3.231 -24.191 1.00 97.62 215 SER A N 1
ATOM 1742 C CA . SER A 1 215 ? 29.683 3.142 -24.192 1.00 97.62 215 SER A CA 1
ATOM 1743 C C . SER A 1 215 ? 29.162 2.341 -22.994 1.00 97.62 215 SER A C 1
ATOM 1745 O O . SER A 1 215 ? 28.285 2.811 -22.261 1.00 97.62 215 SER A O 1
ATOM 1747 N N . LEU A 1 216 ? 29.749 1.168 -22.725 1.00 97.50 216 LEU A N 1
ATOM 1748 C CA . LEU A 1 216 ? 29.416 0.349 -21.557 1.00 97.50 216 LEU A CA 1
ATOM 1749 C C . LEU A 1 216 ? 29.703 1.088 -20.245 1.00 97.50 216 LEU A C 1
ATOM 1751 O O . LEU A 1 216 ? 28.861 1.099 -19.349 1.00 97.50 216 LEU A O 1
ATOM 1755 N N . THR A 1 217 ? 30.835 1.787 -20.153 1.00 97.94 217 THR A N 1
ATOM 1756 C CA . THR A 1 217 ? 31.206 2.592 -18.978 1.00 97.94 217 THR A CA 1
ATOM 1757 C C . THR A 1 217 ? 30.171 3.686 -18.689 1.00 97.94 217 THR A C 1
ATOM 1759 O O . THR A 1 217 ? 29.761 3.875 -17.539 1.00 97.94 217 THR A O 1
ATOM 1762 N N . CYS A 1 218 ? 29.685 4.382 -19.721 1.00 97.38 218 CYS A N 1
ATOM 1763 C CA . CYS A 1 218 ? 28.618 5.375 -19.588 1.00 97.38 218 CYS A CA 1
ATOM 1764 C C . CYS A 1 218 ? 27.291 4.747 -19.131 1.00 97.38 218 CYS A C 1
ATOM 1766 O O . CYS A 1 218 ? 26.650 5.285 -18.222 1.00 97.38 218 CYS A O 1
ATOM 1768 N N . LYS A 1 219 ? 26.907 3.586 -19.685 1.00 98.00 219 LYS A N 1
ATOM 1769 C CA . LYS A 1 219 ? 25.706 2.840 -19.261 1.00 98.00 219 LYS A CA 1
ATOM 1770 C C . LYS A 1 219 ? 25.796 2.399 -17.798 1.00 98.00 219 LYS A C 1
ATOM 1772 O O . LYS A 1 219 ? 24.868 2.646 -17.031 1.00 98.00 219 LYS A O 1
ATOM 1777 N N . VAL A 1 220 ? 26.932 1.841 -17.372 1.00 98.00 220 VAL A N 1
ATOM 1778 C CA . VAL A 1 220 ? 27.183 1.461 -15.970 1.00 98.00 220 VAL A CA 1
ATOM 1779 C C . VAL A 1 220 ? 27.066 2.676 -15.047 1.00 98.00 220 VAL A C 1
ATOM 1781 O O . VAL A 1 220 ? 26.443 2.596 -13.987 1.00 98.00 220 VAL A O 1
ATOM 1784 N N . ARG A 1 221 ? 27.608 3.832 -15.448 1.00 98.06 221 ARG A N 1
ATOM 1785 C CA . ARG A 1 221 ? 27.486 5.080 -14.679 1.00 98.06 221 ARG A CA 1
ATOM 1786 C C . ARG A 1 221 ? 26.029 5.536 -14.549 1.00 98.06 221 ARG A C 1
ATOM 1788 O O . ARG A 1 221 ? 25.627 5.956 -13.464 1.00 98.06 221 ARG A O 1
ATOM 1795 N N . ALA A 1 222 ? 25.237 5.447 -15.617 1.00 96.00 222 ALA A N 1
ATOM 1796 C CA . ALA A 1 222 ? 23.813 5.777 -15.586 1.00 96.00 222 ALA A CA 1
ATOM 1797 C C . ALA A 1 222 ? 23.034 4.837 -14.651 1.00 96.00 222 ALA A C 1
ATOM 1799 O O . ALA A 1 222 ? 22.309 5.311 -13.773 1.00 96.00 222 ALA A O 1
ATOM 1800 N N . LEU A 1 223 ? 23.269 3.524 -14.752 1.00 97.56 223 LEU A N 1
ATOM 1801 C CA . LEU A 1 223 ? 22.652 2.524 -13.878 1.00 97.56 223 LEU A CA 1
ATOM 1802 C C . LEU A 1 223 ? 22.997 2.766 -12.402 1.00 97.56 223 LEU A C 1
ATOM 1804 O O . LEU A 1 223 ? 22.095 2.816 -11.564 1.00 97.56 223 LEU A O 1
ATOM 1808 N N . LYS A 1 224 ? 24.265 3.049 -12.071 1.00 98.25 224 LYS A N 1
ATOM 1809 C CA . LYS A 1 224 ? 24.676 3.407 -10.699 1.00 98.25 224 LYS A CA 1
ATOM 1810 C C . LYS A 1 224 ? 23.891 4.602 -10.141 1.00 98.25 224 LYS A C 1
ATOM 1812 O O . LYS A 1 224 ? 23.468 4.568 -8.986 1.00 98.25 224 LYS A O 1
ATOM 1817 N N . ARG A 1 225 ? 23.636 5.637 -10.954 1.00 97.75 225 ARG A N 1
ATOM 1818 C CA . ARG A 1 225 ? 22.812 6.792 -10.543 1.00 97.75 225 ARG A CA 1
ATOM 1819 C C . ARG A 1 225 ? 21.356 6.397 -10.294 1.00 97.75 225 ARG A C 1
ATOM 1821 O O . ARG A 1 225 ? 20.772 6.861 -9.318 1.00 97.75 225 ARG A O 1
ATOM 1828 N N . THR A 1 226 ? 20.771 5.551 -11.144 1.00 95.56 226 THR A N 1
ATOM 1829 C CA . THR A 1 226 ? 19.391 5.068 -10.946 1.00 95.56 226 THR A CA 1
ATOM 1830 C C . THR A 1 226 ? 19.255 4.218 -9.684 1.00 95.56 226 THR A C 1
ATOM 1832 O O . THR A 1 226 ? 18.357 4.473 -8.887 1.00 95.56 226 THR A O 1
ATOM 1835 N N . ILE A 1 227 ? 20.207 3.315 -9.422 1.00 96.56 227 ILE A N 1
ATOM 1836 C CA . ILE A 1 227 ? 20.259 2.515 -8.191 1.00 96.56 227 ILE A CA 1
ATOM 1837 C C . ILE A 1 227 ? 20.343 3.425 -6.961 1.00 96.56 227 ILE A C 1
ATOM 1839 O O . ILE A 1 227 ? 19.619 3.218 -5.992 1.00 96.56 227 ILE A O 1
ATOM 1843 N N . ALA A 1 228 ? 21.173 4.473 -6.996 1.00 97.31 228 ALA A N 1
ATOM 1844 C CA . ALA A 1 228 ? 21.267 5.427 -5.893 1.00 97.31 228 ALA A CA 1
ATOM 1845 C C . ALA A 1 228 ? 19.942 6.175 -5.637 1.00 97.31 228 ALA A C 1
ATOM 1847 O O . ALA A 1 228 ? 19.570 6.377 -4.482 1.00 97.31 228 ALA A O 1
ATOM 1848 N N . LYS A 1 229 ? 19.207 6.563 -6.691 1.00 96.25 229 LYS A N 1
ATOM 1849 C CA . LYS A 1 229 ? 17.876 7.185 -6.560 1.00 96.25 229 LYS A CA 1
ATOM 1850 C C . LYS A 1 229 ? 16.852 6.217 -5.964 1.00 96.25 229 LYS A C 1
ATOM 1852 O O . LYS A 1 229 ? 16.137 6.600 -5.043 1.00 96.25 229 LYS A O 1
ATOM 1857 N N . LEU A 1 230 ? 16.819 4.973 -6.444 1.00 95.25 230 LEU A N 1
ATOM 1858 C CA . LEU A 1 230 ? 15.924 3.936 -5.924 1.00 95.25 230 LEU A CA 1
ATOM 1859 C C . LEU A 1 230 ? 16.197 3.643 -4.446 1.00 95.25 230 LEU A C 1
ATOM 1861 O O . LEU A 1 230 ? 15.256 3.594 -3.664 1.00 95.25 230 LEU A O 1
ATOM 1865 N N . LYS A 1 231 ? 17.469 3.557 -4.036 1.00 96.94 231 LYS A N 1
ATOM 1866 C CA . LYS A 1 231 ? 17.841 3.406 -2.620 1.00 96.94 231 LYS A CA 1
ATOM 1867 C C . LYS A 1 231 ? 17.319 4.556 -1.754 1.00 96.94 231 LYS A C 1
ATOM 1869 O O . LYS A 1 231 ? 16.766 4.313 -0.690 1.00 96.94 231 LYS A O 1
ATOM 1874 N N . LYS A 1 232 ? 17.434 5.807 -2.217 1.00 96.50 232 LYS A N 1
ATOM 1875 C CA . LYS A 1 232 ? 16.885 6.967 -1.489 1.00 96.50 232 LYS A CA 1
ATOM 1876 C C . LYS A 1 232 ? 15.365 6.889 -1.342 1.00 96.50 232 LYS A C 1
ATOM 1878 O O . LYS A 1 232 ? 14.857 7.140 -0.256 1.00 96.50 232 LYS A O 1
ATOM 1883 N N . LEU A 1 233 ? 14.650 6.539 -2.414 1.00 93.69 233 LEU A N 1
ATOM 1884 C CA . LEU A 1 233 ? 13.194 6.371 -2.372 1.00 93.69 233 LEU A CA 1
ATOM 1885 C C . LEU A 1 233 ? 12.782 5.228 -1.440 1.00 93.69 233 LEU A C 1
ATOM 1887 O O . LEU A 1 233 ? 11.848 5.401 -0.664 1.00 93.69 233 LEU A O 1
ATOM 1891 N N . ASN A 1 234 ? 13.508 4.109 -1.464 1.00 96.38 234 ASN A N 1
ATOM 1892 C CA . ASN A 1 234 ? 13.271 2.984 -0.565 1.00 96.38 234 ASN A CA 1
ATOM 1893 C C . ASN A 1 234 ? 13.367 3.411 0.906 1.00 96.38 234 ASN A C 1
ATOM 1895 O O . ASN A 1 234 ? 12.433 3.178 1.662 1.00 96.38 234 ASN A O 1
ATOM 1899 N N . ASN A 1 235 ? 14.423 4.140 1.279 1.00 95.12 235 ASN A N 1
ATOM 1900 C CA . ASN A 1 235 ? 14.593 4.635 2.649 1.00 95.12 235 ASN A CA 1
ATOM 1901 C C . ASN A 1 235 ? 13.461 5.592 3.078 1.00 95.12 235 ASN A C 1
ATOM 1903 O O . ASN A 1 235 ? 13.055 5.603 4.238 1.00 95.12 235 ASN A O 1
ATOM 1907 N N . ILE A 1 236 ? 12.935 6.410 2.155 1.00 94.00 236 ILE A N 1
ATOM 1908 C CA . ILE A 1 236 ? 11.795 7.302 2.434 1.00 94.00 236 ILE A CA 1
ATOM 1909 C C . ILE A 1 236 ? 10.523 6.487 2.692 1.00 94.00 236 ILE A C 1
ATOM 1911 O O . ILE A 1 236 ? 9.782 6.786 3.630 1.00 94.00 236 ILE A O 1
ATOM 1915 N N . ILE A 1 237 ? 10.272 5.470 1.864 1.00 93.06 237 ILE A N 1
ATOM 1916 C CA . ILE A 1 237 ? 9.117 4.577 1.990 1.00 93.06 237 ILE A CA 1
ATOM 1917 C C . ILE A 1 237 ? 9.189 3.799 3.308 1.00 93.06 237 ILE A C 1
ATOM 1919 O O . ILE A 1 237 ? 8.208 3.768 4.049 1.00 93.06 237 ILE A O 1
ATOM 1923 N N . GLU A 1 238 ? 10.353 3.236 3.627 1.00 96.38 238 GLU A N 1
ATOM 1924 C CA . GLU A 1 238 ? 10.613 2.514 4.873 1.00 96.38 238 GLU A CA 1
ATOM 1925 C C . GLU A 1 238 ? 10.325 3.396 6.096 1.00 96.38 238 GLU A C 1
ATOM 1927 O O . GLU A 1 238 ? 9.499 3.041 6.936 1.00 96.38 238 GLU A O 1
ATOM 1932 N N . HIS A 1 239 ? 10.879 4.613 6.137 1.00 97.00 239 HIS A N 1
ATOM 1933 C CA . HIS A 1 239 ? 10.620 5.578 7.213 1.00 97.00 239 HIS A CA 1
ATOM 1934 C C . HIS A 1 239 ? 9.144 5.974 7.340 1.00 97.00 239 HIS A C 1
ATOM 1936 O O . HIS A 1 239 ? 8.627 6.181 8.442 1.00 97.00 239 HIS A O 1
ATOM 1942 N N . PHE A 1 240 ? 8.444 6.114 6.213 1.00 94.94 240 PHE A N 1
ATOM 1943 C CA . PHE A 1 240 ? 7.021 6.439 6.207 1.00 94.94 240 PHE A CA 1
ATOM 1944 C C . PHE A 1 240 ? 6.181 5.312 6.820 1.00 94.94 240 PHE A C 1
ATOM 1946 O O . PHE A 1 240 ? 5.327 5.578 7.674 1.00 94.94 240 PHE A O 1
ATOM 1953 N N . TYR A 1 241 ? 6.431 4.062 6.420 1.00 97.19 241 TYR A N 1
ATOM 1954 C CA . TYR A 1 241 ? 5.716 2.905 6.955 1.00 97.19 241 TYR A CA 1
ATOM 1955 C C . TYR A 1 241 ? 6.062 2.635 8.418 1.00 97.19 241 TYR A C 1
ATOM 1957 O O . TYR A 1 241 ? 5.147 2.372 9.197 1.00 97.19 241 TYR A O 1
ATOM 1965 N N . GLU A 1 242 ? 7.320 2.816 8.816 1.00 97.19 242 GLU A N 1
ATOM 1966 C CA . GLU A 1 242 ? 7.752 2.726 10.213 1.00 97.19 242 GLU A CA 1
ATOM 1967 C C . GLU A 1 242 ? 6.971 3.713 11.097 1.00 97.19 242 GLU A C 1
ATOM 1969 O O . GLU A 1 242 ? 6.346 3.338 12.090 1.00 97.19 242 GLU A O 1
ATOM 1974 N N . LYS A 1 243 ? 6.870 4.984 10.682 1.00 96.00 243 LYS A N 1
ATOM 1975 C CA . LYS A 1 243 ? 6.056 5.985 11.395 1.00 96.00 243 LYS A CA 1
ATOM 1976 C C . LYS A 1 243 ? 4.573 5.622 11.454 1.00 96.00 243 LYS A C 1
ATOM 1978 O O . LYS A 1 243 ? 3.920 5.874 12.474 1.00 96.00 243 LYS A O 1
ATOM 1983 N N . LYS A 1 244 ? 4.016 5.070 10.371 1.00 94.75 244 LYS A N 1
ATOM 1984 C CA . LYS A 1 244 ? 2.614 4.630 10.327 1.00 94.75 244 LYS A CA 1
ATOM 1985 C C . LYS A 1 244 ? 2.381 3.480 11.309 1.00 94.75 244 LYS A C 1
ATOM 1987 O O . LYS A 1 244 ? 1.411 3.528 12.065 1.00 94.75 244 LYS A O 1
ATOM 1992 N N . LEU A 1 245 ? 3.293 2.510 11.352 1.00 97.56 245 LEU A N 1
ATOM 1993 C CA . LEU A 1 245 ? 3.241 1.375 12.266 1.00 97.56 245 LEU A CA 1
ATOM 1994 C C . LEU A 1 245 ? 3.345 1.831 13.726 1.00 97.56 245 LEU A C 1
ATOM 1996 O O . LEU A 1 245 ? 2.489 1.482 14.536 1.00 97.56 245 LEU A O 1
ATOM 2000 N N . GLN A 1 246 ? 4.290 2.719 14.045 1.00 97.75 246 GLN A N 1
ATOM 2001 C CA . GLN A 1 246 ? 4.410 3.309 15.383 1.00 97.75 246 GLN A CA 1
ATOM 2002 C C . GLN A 1 246 ? 3.135 4.040 15.824 1.00 97.75 246 GLN A C 1
ATOM 2004 O O . GLN A 1 246 ? 2.743 3.957 16.990 1.00 97.75 246 GLN A O 1
ATOM 2009 N N . ARG A 1 247 ? 2.451 4.750 14.915 1.00 96.06 247 ARG A N 1
ATOM 2010 C CA . ARG A 1 247 ? 1.163 5.394 15.224 1.00 96.06 247 ARG A CA 1
ATOM 2011 C C . ARG A 1 247 ? 0.078 4.359 15.532 1.00 96.06 247 ARG A C 1
ATOM 2013 O O . ARG A 1 247 ? -0.665 4.558 16.490 1.00 96.06 247 ARG A O 1
ATOM 2020 N N . ILE A 1 248 ? -0.006 3.282 14.750 1.00 95.38 248 ILE A N 1
ATOM 2021 C CA . ILE A 1 248 ? -0.970 2.194 14.975 1.00 95.38 248 ILE A CA 1
ATOM 2022 C C . ILE A 1 248 ? -0.713 1.533 16.334 1.00 95.38 248 ILE A C 1
ATOM 2024 O O . ILE A 1 248 ? -1.648 1.413 17.121 1.00 95.38 248 ILE A O 1
ATOM 2028 N N . ILE A 1 249 ? 0.544 1.199 16.647 1.00 96.94 249 ILE A N 1
ATOM 2029 C CA . ILE A 1 249 ? 0.941 0.608 17.935 1.00 96.94 249 ILE A CA 1
ATOM 2030 C C . ILE A 1 249 ? 0.540 1.523 19.098 1.00 96.94 249 ILE A C 1
ATOM 2032 O O . ILE A 1 249 ? -0.098 1.074 20.047 1.00 96.94 249 ILE A O 1
ATOM 2036 N N . ARG A 1 250 ? 0.844 2.827 19.019 1.00 97.75 250 ARG A N 1
ATOM 2037 C CA . ARG A 1 250 ? 0.439 3.792 20.058 1.00 97.75 250 ARG A CA 1
ATOM 2038 C C . ARG A 1 250 ? -1.077 3.853 20.226 1.00 97.75 250 ARG A C 1
ATOM 2040 O O . ARG A 1 250 ? -1.544 3.897 21.357 1.00 97.75 250 ARG A O 1
ATOM 2047 N N . ASN A 1 251 ? -1.832 3.847 19.128 1.00 96.94 251 ASN A N 1
ATOM 2048 C CA . ASN A 1 251 ? -3.292 3.881 19.182 1.00 96.94 251 ASN A CA 1
ATOM 2049 C C . ASN A 1 251 ? -3.860 2.619 19.848 1.00 96.94 251 ASN A C 1
ATOM 2051 O O . ASN A 1 251 ? -4.676 2.723 20.757 1.00 96.94 251 ASN A O 1
ATOM 2055 N N . LYS A 1 252 ? -3.364 1.437 19.465 1.00 98.31 252 LYS A N 1
ATOM 2056 C CA . LYS A 1 252 ? -3.769 0.166 20.077 1.00 98.31 252 LYS A CA 1
ATOM 2057 C C . LYS A 1 252 ? -3.399 0.081 21.556 1.00 98.31 252 LYS A C 1
ATOM 2059 O O . LYS A 1 252 ? -4.213 -0.368 22.351 1.00 98.31 252 LYS A O 1
ATOM 2064 N N . ASN A 1 253 ? -2.244 0.608 21.956 1.00 97.31 253 ASN A N 1
ATOM 2065 C CA . ASN A 1 253 ? -1.879 0.691 23.371 1.00 97.31 253 ASN A CA 1
ATOM 2066 C C . ASN A 1 253 ? -2.815 1.607 24.176 1.00 97.31 253 ASN A C 1
ATOM 2068 O O . ASN A 1 253 ? -3.095 1.321 25.337 1.00 97.31 253 ASN A O 1
ATOM 2072 N N . LEU A 1 254 ? -3.299 2.706 23.588 1.00 97.88 254 LEU A N 1
ATOM 2073 C CA . LEU A 1 254 ? -4.295 3.564 24.238 1.00 97.88 254 LEU A CA 1
ATOM 2074 C C . LEU A 1 254 ? -5.655 2.866 24.345 1.00 97.88 254 LEU A C 1
ATOM 2076 O O . LEU A 1 254 ? -6.270 2.926 25.402 1.00 97.88 254 LEU A O 1
ATOM 2080 N N . GLU A 1 255 ? -6.090 2.173 23.292 1.00 97.88 255 GLU A N 1
ATOM 2081 C CA . GLU A 1 255 ? -7.325 1.378 23.284 1.00 97.88 255 GLU A CA 1
ATOM 2082 C C . GLU A 1 255 ? -7.302 0.298 24.377 1.00 97.88 255 GLU A C 1
ATOM 2084 O O . GLU A 1 255 ? -8.234 0.210 25.171 1.00 97.88 255 GLU A O 1
ATOM 2089 N N . VAL A 1 256 ? -6.194 -0.441 24.505 1.00 97.38 256 VAL A N 1
ATOM 2090 C CA . VAL A 1 256 ? -5.999 -1.426 25.582 1.00 97.38 256 VAL A CA 1
ATOM 2091 C C . VAL A 1 256 ? -6.083 -0.774 26.965 1.00 97.38 256 VAL A C 1
ATOM 2093 O O . VAL A 1 256 ? -6.762 -1.304 27.839 1.00 97.38 256 VAL A O 1
ATOM 2096 N N . LYS A 1 257 ? -5.455 0.393 27.173 1.00 98.56 257 LYS A N 1
ATOM 2097 C CA . LYS A 1 257 ? -5.544 1.121 28.453 1.00 98.56 257 LYS A CA 1
ATOM 2098 C C . LYS A 1 257 ? -6.968 1.578 28.772 1.00 98.56 257 LYS A C 1
ATOM 2100 O O . LYS A 1 257 ? -7.378 1.507 29.924 1.00 98.56 257 LYS A O 1
ATOM 2105 N N . ILE A 1 258 ? -7.721 2.038 27.771 1.00 97.94 258 ILE A N 1
ATOM 2106 C CA . ILE A 1 258 ? -9.127 2.432 27.941 1.00 97.94 258 ILE A CA 1
ATOM 2107 C C . ILE A 1 258 ? -9.960 1.222 28.370 1.00 97.94 258 ILE A C 1
ATOM 2109 O O . ILE A 1 258 ? -10.697 1.316 29.348 1.00 97.94 258 ILE A O 1
ATOM 2113 N N . LEU A 1 259 ? -9.799 0.081 27.693 1.00 98.25 259 LEU A N 1
ATOM 2114 C CA . LEU A 1 259 ? -10.507 -1.155 28.035 1.00 98.25 259 LEU A CA 1
ATOM 2115 C C . LEU A 1 259 ? -10.144 -1.655 29.442 1.00 98.25 259 LEU A C 1
ATOM 2117 O O . LEU A 1 259 ? -11.027 -2.060 30.191 1.00 98.25 259 LEU A O 1
ATOM 2121 N N . GLN A 1 260 ? -8.869 -1.572 29.837 1.00 97.75 260 GLN A N 1
ATOM 2122 C CA . GLN A 1 260 ? -8.429 -1.906 31.198 1.00 97.75 260 GLN A CA 1
ATOM 2123 C C . GLN A 1 260 ? -9.096 -1.018 32.256 1.00 97.75 260 GLN A C 1
ATOM 2125 O O . GLN A 1 260 ? -9.581 -1.532 33.261 1.00 97.75 260 GLN A O 1
ATOM 2130 N N . LEU A 1 261 ? -9.161 0.297 32.021 1.00 98.19 261 LEU A N 1
ATOM 2131 C CA . LEU A 1 261 ? -9.830 1.231 32.931 1.00 98.19 261 LEU A CA 1
ATOM 2132 C C . LEU A 1 261 ? -11.341 0.976 33.013 1.00 98.19 261 LEU A C 1
ATOM 2134 O O . LEU A 1 261 ? -11.906 1.039 34.100 1.00 98.19 261 LEU A O 1
ATOM 2138 N N . GLN A 1 262 ? -11.995 0.653 31.893 1.00 97.62 262 GLN A N 1
ATOM 2139 C CA . GLN A 1 262 ? -13.417 0.289 31.879 1.00 97.62 262 GLN A CA 1
ATOM 2140 C C . GLN A 1 262 ? -13.683 -0.992 32.671 1.00 97.62 262 GLN A C 1
ATOM 2142 O O . GLN A 1 262 ? -14.593 -1.023 33.496 1.00 97.62 262 GLN A O 1
ATOM 2147 N N . PHE A 1 263 ? -12.862 -2.022 32.466 1.00 97.56 263 PHE A N 1
ATOM 2148 C CA . PHE A 1 263 ? -12.964 -3.278 33.203 1.00 97.56 263 PHE A CA 1
ATOM 2149 C C . PHE A 1 263 ? -12.752 -3.072 34.709 1.00 97.56 263 PHE A C 1
ATOM 2151 O O . PHE A 1 263 ? -13.505 -3.600 35.529 1.00 97.56 263 PHE A O 1
ATOM 2158 N N . GLN A 1 264 ? -11.768 -2.251 35.084 1.00 97.81 264 GLN A N 1
ATOM 2159 C CA . GLN A 1 264 ? -11.549 -1.870 36.476 1.00 97.81 264 GLN A CA 1
ATOM 2160 C C . GLN A 1 264 ? -12.764 -1.128 37.052 1.00 97.81 264 GLN A C 1
ATOM 2162 O O . GLN A 1 264 ? -13.203 -1.459 38.150 1.00 97.81 264 GLN A O 1
ATOM 2167 N N . GLY A 1 265 ? -13.343 -0.185 36.301 1.00 96.25 265 GLY A N 1
ATOM 2168 C CA . GLY A 1 265 ? -14.553 0.538 36.697 1.00 96.25 265 GLY A CA 1
ATOM 2169 C C . GLY A 1 265 ? -15.741 -0.391 36.960 1.00 96.25 265 GLY A C 1
ATOM 2170 O O . GLY A 1 265 ? -16.336 -0.319 38.031 1.00 96.25 265 GLY A O 1
ATOM 2171 N N . GLN A 1 266 ? -16.021 -1.322 36.043 1.00 97.50 266 GLN A N 1
ATOM 2172 C CA . GLN A 1 266 ? -17.085 -2.325 36.206 1.00 97.50 266 GLN A CA 1
ATOM 2173 C C . GLN A 1 266 ? -16.842 -3.243 37.409 1.00 97.50 266 GLN A C 1
ATOM 2175 O O . GLN A 1 266 ? -17.771 -3.582 38.137 1.00 97.50 266 GLN A O 1
ATOM 2180 N N . THR A 1 267 ? -15.586 -3.624 37.648 1.00 97.00 267 THR A N 1
ATOM 2181 C CA . THR A 1 267 ? -15.213 -4.444 38.808 1.00 97.00 267 THR A CA 1
ATOM 2182 C C . THR A 1 267 ? -15.473 -3.695 40.118 1.00 97.00 267 THR A C 1
ATOM 2184 O O . THR A 1 267 ? -16.010 -4.269 41.065 1.00 97.00 267 THR A O 1
ATOM 2187 N N . SER A 1 268 ? -15.123 -2.407 40.184 1.00 97.38 268 SER A N 1
ATOM 2188 C CA . SER A 1 268 ? -15.410 -1.564 41.349 1.00 97.38 268 SER A CA 1
ATOM 2189 C C . SER A 1 268 ? -16.911 -1.357 41.558 1.00 97.38 268 SER A C 1
ATOM 2191 O O . SER A 1 268 ? -17.372 -1.436 42.694 1.00 97.38 268 SER A O 1
ATOM 2193 N N . GLU A 1 269 ? -17.676 -1.146 40.487 1.00 97.19 269 GLU A N 1
ATOM 2194 C CA . GLU A 1 269 ? -19.134 -0.999 40.540 1.00 97.19 269 GLU A CA 1
ATOM 2195 C C . GLU A 1 269 ? -19.817 -2.268 41.071 1.00 97.19 269 GLU A C 1
ATOM 2197 O O . GLU A 1 269 ? -20.617 -2.187 42.002 1.00 97.19 269 GLU A O 1
ATOM 2202 N N . LEU A 1 270 ? -19.425 -3.444 40.569 1.00 97.94 270 LEU A N 1
ATOM 2203 C CA . LEU A 1 270 ? -19.934 -4.733 41.044 1.00 97.94 270 LEU A CA 1
ATOM 2204 C C . LEU A 1 270 ? -19.575 -4.993 42.517 1.00 97.94 270 LEU A C 1
ATOM 2206 O O . LEU A 1 270 ? -20.378 -5.531 43.279 1.00 97.94 270 LEU A O 1
ATOM 2210 N N . CYS A 1 271 ? -18.370 -4.604 42.942 1.00 96.81 271 CYS A N 1
ATOM 2211 C CA . CYS A 1 271 ? -17.957 -4.719 44.340 1.00 96.81 271 CYS A CA 1
ATOM 2212 C C . CYS A 1 271 ? -18.836 -3.846 45.253 1.00 96.81 271 CYS A C 1
ATOM 2214 O O . CYS A 1 271 ? -19.314 -4.310 46.288 1.00 96.81 271 CYS A O 1
ATOM 2216 N N . LEU A 1 272 ? -19.112 -2.602 44.847 1.00 97.06 272 LEU A N 1
ATOM 2217 C CA . LEU A 1 272 ? -19.991 -1.697 45.590 1.00 97.06 272 LEU A CA 1
ATOM 2218 C C . LEU A 1 272 ? -21.440 -2.200 45.634 1.00 97.06 272 LEU A C 1
ATOM 2220 O O . LEU A 1 272 ? -22.062 -2.132 46.696 1.00 97.06 272 LEU A O 1
ATOM 2224 N N . SER A 1 273 ? -21.970 -2.738 44.528 1.00 96.62 273 SER A N 1
ATOM 2225 C CA . SER A 1 273 ? -23.332 -3.284 44.497 1.00 96.62 273 SER A CA 1
ATOM 2226 C C . SER A 1 273 ? -23.476 -4.490 45.424 1.00 96.62 273 SER A C 1
ATOM 2228 O O . SER A 1 273 ? -24.428 -4.548 46.199 1.00 96.62 273 SER A O 1
ATOM 2230 N N . LEU A 1 274 ? -22.500 -5.405 45.411 1.00 95.94 274 LEU A N 1
ATOM 2231 C CA . LEU A 1 274 ? -22.493 -6.580 46.284 1.00 95.94 274 LEU A CA 1
ATOM 2232 C C . LEU A 1 274 ? -22.392 -6.183 47.765 1.00 95.94 274 LEU A C 1
ATOM 2234 O O . LEU A 1 274 ? -23.103 -6.734 48.605 1.00 95.94 274 LEU A O 1
ATOM 2238 N N . CYS A 1 275 ? -21.548 -5.199 48.094 1.00 95.62 275 CYS A N 1
ATOM 2239 C CA . CYS A 1 275 ? -21.452 -4.658 49.450 1.00 95.62 275 CYS A CA 1
ATOM 2240 C C . CYS A 1 275 ? -22.774 -4.026 49.908 1.00 95.62 275 CYS A C 1
ATOM 2242 O O . CYS A 1 275 ? -23.201 -4.271 51.035 1.00 95.62 275 CYS A O 1
ATOM 2244 N N . SER A 1 276 ? -23.445 -3.255 49.045 1.00 95.38 276 SER A N 1
ATOM 2245 C CA . SER A 1 276 ? -24.739 -2.639 49.367 1.00 95.38 276 SER A CA 1
ATOM 2246 C C . SER A 1 276 ? -25.842 -3.679 49.564 1.00 95.38 276 SER A C 1
ATOM 2248 O O . SER A 1 276 ? -26.595 -3.590 50.532 1.00 95.38 276 SER A O 1
ATOM 2250 N N . GLU A 1 277 ? -25.913 -4.694 48.702 1.00 94.88 277 GLU A N 1
ATOM 2251 C CA . GLU A 1 277 ? -26.873 -5.794 48.829 1.00 94.88 277 GLU A CA 1
ATOM 2252 C C . GLU A 1 277 ? -26.678 -6.547 50.150 1.00 94.88 277 GLU A C 1
ATOM 2254 O O . GLU A 1 277 ? -27.623 -6.693 50.927 1.00 94.88 277 GLU A O 1
ATOM 2259 N N . LYS A 1 278 ? -25.434 -6.925 50.474 1.00 96.06 278 LYS A N 1
ATOM 2260 C CA . LYS A 1 278 ? -25.112 -7.595 51.742 1.00 96.06 278 LYS A CA 1
ATOM 2261 C C . LYS A 1 278 ? -25.383 -6.718 52.959 1.00 96.06 278 LYS A C 1
ATOM 2263 O O . LYS A 1 278 ? -25.864 -7.215 53.977 1.00 96.06 278 LYS A O 1
ATOM 2268 N N . GLN A 1 279 ? -25.129 -5.416 52.859 1.00 95.81 279 GLN A N 1
ATOM 2269 C CA . GLN A 1 279 ? -25.465 -4.470 53.917 1.00 95.81 279 GLN A CA 1
ATOM 2270 C C . GLN A 1 279 ? -26.986 -4.375 54.128 1.00 95.81 279 GLN A C 1
ATOM 2272 O O . GLN A 1 279 ? -27.442 -4.353 55.272 1.00 95.81 279 GLN A O 1
ATOM 2277 N N . ASN A 1 280 ? -27.779 -4.379 53.055 1.00 96.50 280 ASN A N 1
ATOM 2278 C CA . ASN A 1 280 ? -29.241 -4.365 53.130 1.00 96.50 280 ASN A CA 1
ATOM 2279 C C . ASN A 1 280 ? -29.801 -5.667 53.726 1.00 96.50 280 ASN A C 1
ATOM 2281 O O . ASN A 1 280 ? -30.673 -5.609 54.596 1.00 96.50 280 ASN A O 1
ATOM 2285 N N . GLU A 1 281 ? -29.275 -6.829 53.315 1.00 97.06 281 GLU A N 1
ATOM 2286 C CA . GLU A 1 281 ? -29.611 -8.132 53.910 1.00 97.06 281 GLU A CA 1
ATOM 2287 C C . GLU A 1 281 ? -29.346 -8.129 55.424 1.00 97.06 281 GLU A C 1
ATOM 2289 O O . GLU A 1 281 ? -30.210 -8.506 56.220 1.00 97.06 281 GLU A O 1
ATOM 2294 N N . MET A 1 282 ? -28.172 -7.641 55.837 1.00 96.50 282 MET A N 1
ATOM 2295 C CA . MET A 1 282 ? -27.788 -7.552 57.245 1.00 96.50 282 MET A CA 1
ATOM 2296 C C . MET A 1 282 ? -28.705 -6.604 58.032 1.00 96.50 282 MET A C 1
ATOM 2298 O O . MET A 1 282 ? -29.169 -6.967 59.113 1.00 96.50 282 MET A O 1
ATOM 2302 N N . HIS A 1 283 ? -29.024 -5.421 57.496 1.00 96.00 283 HIS A N 1
ATOM 2303 C CA . HIS A 1 283 ? -29.967 -4.495 58.133 1.00 96.00 283 HIS A CA 1
ATOM 2304 C C . HIS A 1 283 ? -31.369 -5.099 58.283 1.00 96.00 283 HIS A C 1
ATOM 2306 O O . HIS A 1 283 ? -32.002 -4.920 59.324 1.00 96.00 283 HIS A O 1
ATOM 2312 N N . SER A 1 284 ? -31.846 -5.842 57.280 1.00 98.00 284 SER A N 1
ATOM 2313 C CA . SER A 1 284 ? -33.130 -6.546 57.348 1.00 98.00 284 SER A CA 1
ATOM 2314 C C . SER A 1 284 ? -33.143 -7.604 58.458 1.00 98.00 284 SER A C 1
ATOM 2316 O O . SER A 1 284 ? -34.096 -7.663 59.241 1.00 98.00 284 SER A O 1
ATOM 2318 N N . LEU A 1 285 ? -32.063 -8.385 58.587 1.00 97.88 285 LEU A N 1
ATOM 2319 C CA . LEU A 1 285 ? -31.925 -9.391 59.641 1.00 97.88 285 LEU A CA 1
ATOM 2320 C C . LEU A 1 285 ? -31.897 -8.760 61.040 1.00 97.88 285 LEU A C 1
ATOM 2322 O O . LEU A 1 285 ? -32.614 -9.221 61.929 1.00 97.88 285 LEU A O 1
ATOM 2326 N N . VAL A 1 286 ? -31.108 -7.694 61.226 1.00 96.38 286 VAL A N 1
ATOM 2327 C CA . VAL A 1 286 ? -31.040 -6.947 62.494 1.00 96.38 286 VAL A CA 1
ATOM 2328 C C . VAL A 1 286 ? -32.420 -6.418 62.870 1.00 96.38 286 VAL A C 1
ATOM 2330 O O . VAL A 1 286 ? -32.873 -6.657 63.986 1.00 96.38 286 VAL A O 1
ATOM 2333 N N . LYS A 1 287 ? -33.137 -5.799 61.926 1.00 97.94 287 LYS A N 1
ATOM 2334 C CA . LYS A 1 287 ? -34.490 -5.287 62.162 1.00 97.94 287 LYS A CA 1
ATOM 2335 C C . LYS A 1 287 ? -35.462 -6.391 62.595 1.00 97.94 287 LYS A C 1
ATOM 2337 O O . LYS A 1 287 ? -36.203 -6.212 63.557 1.00 97.94 287 LYS A O 1
ATOM 2342 N N . SER A 1 288 ? -35.434 -7.552 61.934 1.00 98.31 288 SER A N 1
ATOM 2343 C CA . SER A 1 288 ? -36.287 -8.686 62.317 1.00 98.31 288 SER A CA 1
ATOM 2344 C C . SER A 1 288 ? -35.949 -9.224 63.713 1.00 98.31 288 SER A C 1
ATOM 2346 O O . SER A 1 288 ? -36.851 -9.574 64.475 1.00 98.31 288 SER A O 1
ATOM 2348 N N . LEU A 1 289 ? -34.663 -9.282 64.074 1.00 97.31 289 LEU A N 1
ATOM 2349 C CA . LEU A 1 289 ? -34.239 -9.672 65.420 1.00 97.31 289 LEU A CA 1
ATOM 2350 C C . LEU A 1 289 ? -34.693 -8.652 66.468 1.00 97.31 289 LEU A C 1
ATOM 2352 O O . LEU A 1 289 ? -35.237 -9.057 67.491 1.00 97.31 289 LEU A O 1
ATOM 2356 N N . GLU A 1 290 ? 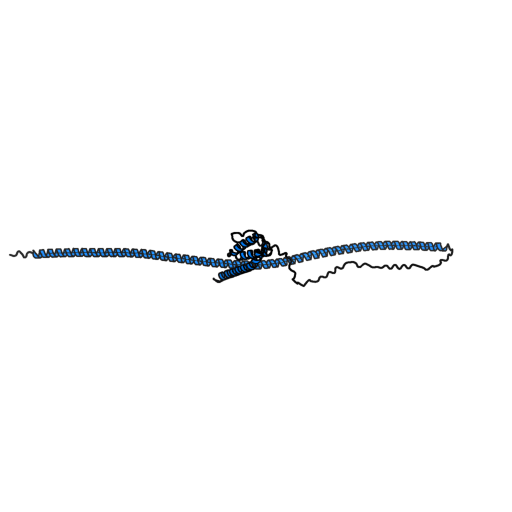-34.546 -7.354 66.208 1.00 96.38 290 GLU A N 1
ATOM 2357 C CA . GLU A 1 290 ? -35.034 -6.291 67.094 1.00 96.38 290 GLU A CA 1
ATOM 2358 C C . GLU A 1 290 ? -36.546 -6.386 67.328 1.00 96.38 290 GLU A C 1
ATOM 2360 O O . GLU A 1 290 ? -37.002 -6.274 68.466 1.00 96.38 290 GLU A O 1
ATOM 2365 N N . GLU A 1 291 ? -37.332 -6.628 66.276 1.00 98.00 291 GLU A N 1
ATOM 2366 C CA . GLU A 1 291 ? -38.783 -6.823 66.379 1.00 98.00 291 GLU A CA 1
ATOM 2367 C C . GLU A 1 291 ? -39.129 -8.056 67.229 1.00 98.00 291 GLU A C 1
ATOM 2369 O O . GLU A 1 291 ? -39.985 -7.971 68.113 1.00 98.00 291 GLU A O 1
ATOM 2374 N N . LYS A 1 292 ? -38.418 -9.178 67.041 1.00 98.06 292 LYS A N 1
ATOM 2375 C CA . LYS A 1 292 ? -38.582 -10.386 67.870 1.00 98.06 292 LYS A CA 1
ATOM 2376 C C . LYS A 1 292 ? -38.222 -10.138 69.335 1.00 98.06 292 LYS A C 1
ATOM 2378 O O . LYS A 1 292 ? -38.962 -10.573 70.214 1.00 98.06 292 LYS A O 1
ATOM 2383 N N . TYR A 1 293 ? -37.125 -9.429 69.609 1.00 98.00 293 TYR A N 1
ATOM 2384 C CA . TYR A 1 293 ? -36.723 -9.078 70.973 1.00 98.00 293 TYR A CA 1
ATOM 2385 C C . TYR A 1 293 ? -37.740 -8.156 71.645 1.00 98.00 293 TYR A C 1
ATOM 2387 O O . TYR A 1 293 ? -38.106 -8.404 72.790 1.00 98.00 293 TYR A O 1
ATOM 2395 N N . LYS A 1 294 ? -38.250 -7.140 70.937 1.00 97.81 294 LYS A N 1
ATOM 2396 C CA . LYS A 1 294 ? -39.317 -6.264 71.447 1.00 97.81 294 LYS A CA 1
ATOM 2397 C C . LYS A 1 294 ? -40.590 -7.045 71.765 1.00 97.81 294 LYS A C 1
ATOM 2399 O O . LYS A 1 294 ? -41.182 -6.821 72.815 1.00 97.81 294 LYS A O 1
ATOM 2404 N N . ALA A 1 295 ? -40.989 -7.974 70.896 1.00 98.38 295 ALA A N 1
ATOM 2405 C CA . ALA A 1 295 ? -42.151 -8.827 71.133 1.00 98.38 295 ALA A CA 1
ATOM 2406 C C . ALA A 1 295 ? -41.959 -9.741 72.355 1.00 98.38 295 ALA A C 1
ATOM 2408 O O . ALA A 1 295 ? -42.873 -9.881 73.164 1.00 98.38 295 ALA A O 1
ATOM 2409 N N . LEU A 1 296 ? -40.768 -10.329 72.516 1.00 98.31 296 LEU A N 1
ATOM 2410 C CA . LEU A 1 296 ? -40.436 -11.171 73.667 1.00 98.31 296 LEU A CA 1
ATOM 2411 C C . LEU A 1 296 ? -40.398 -10.365 74.971 1.00 98.31 296 LEU A C 1
ATOM 2413 O O . LEU A 1 296 ? -40.902 -10.841 75.984 1.00 98.31 296 LEU A O 1
ATOM 2417 N N . LEU A 1 297 ? -39.860 -9.143 74.934 1.00 98.31 297 LEU A N 1
ATOM 2418 C CA . LEU A 1 297 ? -39.843 -8.233 76.077 1.00 98.31 297 LEU A CA 1
ATOM 2419 C C . LEU A 1 297 ? -41.269 -7.842 76.490 1.00 98.31 297 LEU A C 1
ATOM 2421 O O . LEU A 1 297 ? -41.637 -8.033 77.640 1.00 98.31 297 LEU A O 1
ATOM 2425 N N . ALA A 1 298 ? -42.107 -7.422 75.536 1.00 98.31 298 ALA A N 1
ATOM 2426 C CA . ALA A 1 298 ? -43.508 -7.097 75.803 1.00 98.31 298 ALA A CA 1
ATOM 2427 C C . ALA A 1 298 ? -44.304 -8.303 76.339 1.00 98.31 298 ALA A C 1
ATOM 2429 O O . ALA A 1 298 ? -45.152 -8.150 77.216 1.00 98.31 298 ALA A O 1
ATOM 2430 N N . ALA A 1 299 ? -44.029 -9.513 75.840 1.00 98.31 299 ALA A N 1
ATOM 2431 C CA . ALA A 1 299 ? -44.639 -10.738 76.350 1.00 98.31 299 ALA A CA 1
ATOM 2432 C C . ALA A 1 299 ? -44.186 -11.062 77.784 1.00 98.31 299 ALA A C 1
ATOM 2434 O O . ALA A 1 299 ? -45.004 -11.499 78.595 1.00 98.31 299 ALA A O 1
ATOM 2435 N N . ALA A 1 300 ? -42.908 -10.836 78.103 1.00 98.31 300 ALA A N 1
ATOM 2436 C CA . ALA A 1 300 ? -42.376 -10.995 79.453 1.00 98.31 300 ALA A CA 1
ATOM 2437 C C . ALA A 1 300 ? -42.993 -9.975 80.424 1.00 98.31 300 ALA A C 1
ATOM 2439 O O . ALA A 1 300 ? -43.461 -10.373 81.490 1.00 98.31 300 ALA A O 1
ATOM 2440 N N . ASP A 1 301 ? -43.084 -8.703 80.032 1.00 98.06 301 ASP A N 1
ATOM 2441 C CA . ASP A 1 301 ? -43.718 -7.647 80.831 1.00 98.06 301 ASP A CA 1
ATOM 2442 C C . ASP A 1 301 ? -45.198 -7.964 81.092 1.00 98.06 301 ASP A C 1
ATOM 2444 O O . ASP A 1 301 ? -45.647 -7.956 82.238 1.00 98.06 301 ASP A O 1
ATOM 2448 N N . ALA A 1 302 ? -45.946 -8.370 80.059 1.00 98.25 302 ALA A N 1
ATOM 2449 C CA . ALA A 1 302 ? -47.343 -8.779 80.203 1.00 98.25 302 ALA A CA 1
ATOM 2450 C C . ALA A 1 302 ? -47.513 -10.004 81.124 1.00 98.25 302 ALA A C 1
ATOM 2452 O O . ALA A 1 302 ? -48.493 -10.091 81.873 1.00 98.25 302 ALA A O 1
ATOM 2453 N N . ALA A 1 303 ? -46.575 -10.957 81.087 1.00 98.31 303 ALA A N 1
ATOM 2454 C CA . ALA A 1 303 ? -46.573 -12.111 81.984 1.00 98.31 303 ALA A CA 1
ATOM 2455 C C . ALA A 1 303 ? -46.310 -11.700 83.441 1.00 98.31 303 ALA A C 1
ATOM 2457 O O . ALA A 1 303 ? -47.015 -12.169 84.337 1.00 98.31 303 ALA A O 1
ATOM 2458 N N . ILE A 1 304 ? -45.362 -10.786 83.674 1.00 98.12 304 ILE A N 1
ATOM 2459 C CA . ILE A 1 304 ? -45.070 -10.226 85.001 1.00 98.12 304 ILE A CA 1
ATOM 2460 C C . ILE A 1 304 ? -46.286 -9.465 85.536 1.00 98.12 304 ILE A C 1
ATOM 2462 O O . ILE A 1 304 ? -46.714 -9.719 86.658 1.00 98.12 304 ILE A O 1
ATOM 2466 N N . GLU A 1 305 ? -46.896 -8.583 84.742 1.00 97.88 305 GLU A N 1
ATOM 2467 C CA . GLU A 1 305 ? -48.099 -7.840 85.139 1.00 97.88 305 GLU A CA 1
ATOM 2468 C C . GLU A 1 305 ? -49.278 -8.766 85.451 1.00 97.88 305 GLU A C 1
ATOM 2470 O O . GLU A 1 305 ? -50.056 -8.524 86.380 1.00 97.88 305 GLU A O 1
ATOM 2475 N N . LYS A 1 306 ? -49.445 -9.841 84.672 1.00 98.19 306 LYS A N 1
ATOM 2476 C CA . LYS A 1 306 ? -50.454 -10.867 84.947 1.00 98.19 306 LYS A CA 1
ATOM 2477 C C . LYS A 1 306 ? -50.180 -11.539 86.293 1.00 98.19 306 LYS A C 1
ATOM 2479 O O . LYS A 1 306 ? -51.086 -11.612 87.119 1.00 98.19 306 LYS A O 1
ATOM 2484 N N . GLN A 1 307 ? -48.942 -11.960 86.537 1.00 98.31 307 GLN A N 1
ATOM 2485 C CA . GLN A 1 307 ? -48.539 -12.600 87.787 1.00 98.31 307 GLN A CA 1
ATOM 2486 C C . GLN A 1 307 ? -48.697 -11.656 88.993 1.00 98.31 307 GLN A C 1
ATOM 2488 O O . GLN A 1 307 ? -49.192 -12.060 90.042 1.00 98.31 307 GLN A O 1
ATOM 2493 N N . GLN A 1 308 ? -48.346 -10.377 88.846 1.00 97.56 308 GLN A N 1
ATOM 2494 C CA . GLN A 1 308 ? -48.562 -9.356 89.874 1.00 97.56 308 GLN A CA 1
ATOM 2495 C C . GLN A 1 308 ? -50.048 -9.188 90.204 1.00 97.56 308 GLN A C 1
ATOM 2497 O O . GLN A 1 308 ? -50.414 -9.171 91.378 1.00 97.56 308 GLN A O 1
ATOM 2502 N N . ARG A 1 309 ? -50.923 -9.122 89.191 1.00 98.12 309 ARG A N 1
ATOM 2503 C CA . ARG A 1 309 ? -52.381 -9.069 89.396 1.00 98.12 309 ARG A CA 1
ATOM 2504 C C . ARG A 1 309 ? -52.916 -10.316 90.095 1.00 98.12 309 ARG A C 1
ATOM 2506 O O . ARG A 1 309 ? -53.769 -10.194 90.974 1.00 98.12 309 ARG A O 1
ATOM 2513 N N . GLU A 1 310 ? -52.415 -11.498 89.743 1.00 97.88 310 GLU A N 1
ATOM 2514 C CA . GLU A 1 310 ? -52.759 -12.751 90.424 1.00 97.88 310 GLU A CA 1
ATOM 2515 C C . GLU A 1 310 ? -52.351 -12.708 91.906 1.00 97.88 310 GLU A C 1
ATOM 2517 O O . GLU A 1 310 ? -53.170 -13.014 92.775 1.00 97.88 310 GLU A O 1
ATOM 2522 N N . TYR A 1 311 ? -51.129 -12.257 92.220 1.00 98.25 311 TYR A N 1
ATOM 2523 C CA . TYR A 1 311 ? -50.675 -12.091 93.605 1.00 98.25 311 TYR A CA 1
ATOM 2524 C C . TYR A 1 311 ? -51.500 -11.063 94.382 1.00 98.25 311 TYR A C 1
ATOM 2526 O O . TYR A 1 311 ? -51.899 -11.351 95.507 1.00 98.25 311 TYR A O 1
ATOM 2534 N N . LEU A 1 312 ? -51.803 -9.904 93.793 1.00 98.00 312 LEU A N 1
ATOM 2535 C CA . LEU A 1 312 ? -52.644 -8.879 94.420 1.00 98.00 312 LEU A CA 1
ATOM 2536 C C . LEU A 1 312 ? -54.052 -9.403 94.718 1.00 98.00 312 LEU A C 1
ATOM 2538 O O . LEU A 1 312 ? -54.574 -9.183 95.807 1.00 98.00 312 LEU A O 1
ATOM 2542 N N . THR A 1 313 ? -54.638 -10.152 93.781 1.00 97.88 313 THR A N 1
ATOM 2543 C CA . THR A 1 313 ? -55.945 -10.795 93.978 1.00 97.88 313 THR A CA 1
ATOM 2544 C C . THR A 1 313 ? -55.894 -11.783 95.142 1.00 97.88 313 THR A C 1
ATOM 2546 O O . THR A 1 313 ? -56.776 -11.780 95.996 1.00 97.88 313 THR A O 1
ATOM 2549 N N . LYS A 1 314 ? -54.830 -12.594 95.217 1.00 98.19 314 LYS A N 1
ATOM 2550 C CA . LYS A 1 314 ? -54.628 -13.566 96.298 1.00 98.19 314 LYS A CA 1
ATOM 2551 C C . LYS A 1 314 ? -54.427 -12.897 97.662 1.00 98.19 314 LYS A C 1
ATOM 2553 O O . LYS A 1 314 ? -54.956 -13.380 98.660 1.00 98.19 314 LYS A O 1
ATOM 2558 N N . ILE A 1 315 ? -53.692 -11.784 97.710 1.00 97.31 315 ILE A N 1
ATOM 2559 C CA . ILE A 1 315 ? -53.546 -10.964 98.921 1.00 97.31 315 ILE A CA 1
ATOM 2560 C C . ILE A 1 315 ? -54.921 -10.456 99.368 1.00 97.31 315 ILE A C 1
ATOM 2562 O O . ILE A 1 315 ? -55.300 -10.708 100.506 1.00 97.31 315 ILE A O 1
ATOM 2566 N N . ALA A 1 316 ? -55.709 -9.861 98.467 1.00 97.38 316 ALA A N 1
ATOM 2567 C CA . ALA A 1 316 ? -57.043 -9.352 98.789 1.00 97.38 316 ALA A CA 1
ATOM 2568 C C . ALA A 1 316 ? -57.996 -10.448 99.311 1.00 97.38 316 ALA A C 1
ATOM 2570 O O . ALA A 1 316 ? -58.746 -10.220 100.263 1.00 97.38 316 ALA A O 1
ATOM 2571 N N . THR A 1 317 ? -57.952 -11.661 98.741 1.00 97.50 317 THR A N 1
ATOM 2572 C CA . THR A 1 317 ? -58.737 -12.794 99.262 1.00 97.50 317 THR A CA 1
ATOM 2573 C C . THR A 1 317 ? -58.303 -13.186 100.674 1.00 97.50 317 THR A C 1
ATOM 2575 O O . THR A 1 317 ? -59.154 -13.314 101.551 1.00 97.50 317 THR A O 1
ATOM 2578 N N . LEU A 1 318 ? -56.995 -13.293 100.932 1.00 96.94 318 LEU A N 1
ATOM 2579 C CA . LEU A 1 318 ? -56.473 -13.636 102.260 1.00 96.94 318 LEU A CA 1
ATOM 2580 C C . LEU A 1 318 ? -56.794 -12.551 103.298 1.00 96.94 318 LEU A C 1
ATOM 2582 O O . LEU A 1 318 ? -57.142 -12.863 104.434 1.00 96.94 318 LEU A O 1
ATOM 2586 N N . GLU A 1 319 ? -56.724 -11.275 102.917 1.00 96.06 319 GLU A N 1
ATOM 2587 C CA . GLU A 1 319 ? -57.134 -10.153 103.766 1.00 96.06 319 GLU A CA 1
ATOM 2588 C C . GLU A 1 319 ? -58.620 -10.241 104.143 1.00 96.06 319 GLU A C 1
ATOM 2590 O O . GLU A 1 319 ? -58.973 -10.021 105.305 1.00 96.06 319 GLU A O 1
ATOM 2595 N N . SER A 1 320 ? -59.491 -10.617 103.198 1.00 95.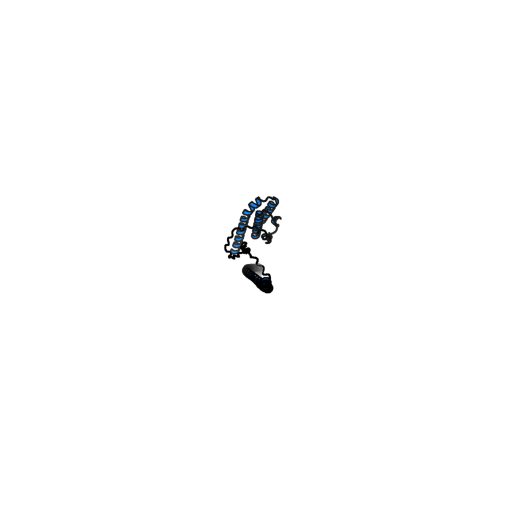50 320 SER A N 1
ATOM 2596 C CA . SER A 1 320 ? -60.920 -10.817 103.469 1.00 95.50 320 SER A CA 1
ATOM 2597 C C . SER A 1 320 ? -61.179 -11.992 104.422 1.00 95.50 320 SER A C 1
ATOM 2599 O O . SER A 1 320 ? -61.947 -11.851 105.375 1.00 95.50 320 SER A O 1
ATOM 2601 N N . GLU A 1 321 ? -60.482 -13.119 104.243 1.00 95.38 321 GLU A N 1
ATOM 2602 C CA . GLU A 1 321 ? -60.560 -14.284 105.135 1.00 95.38 321 GLU A CA 1
ATOM 2603 C C . GLU A 1 321 ? -60.090 -13.937 106.556 1.00 95.38 321 GLU A C 1
ATOM 2605 O O . GLU A 1 321 ? -60.768 -14.263 107.533 1.00 95.38 321 GLU A O 1
ATOM 2610 N N . LEU A 1 322 ? -58.973 -13.210 106.688 1.00 92.94 322 LEU A N 1
ATOM 2611 C CA . LEU A 1 322 ? -58.478 -12.725 107.981 1.00 92.94 322 LEU A CA 1
ATOM 2612 C C . LEU A 1 322 ? -59.468 -11.773 108.663 1.00 92.94 322 LEU A C 1
ATOM 2614 O O . LEU A 1 322 ? -59.641 -11.838 109.883 1.00 92.94 322 LEU A O 1
ATOM 2618 N N . TYR A 1 323 ? -60.136 -10.902 107.902 1.00 93.69 323 TYR A N 1
ATOM 2619 C CA . TYR A 1 323 ? -61.181 -10.023 108.428 1.00 93.69 323 TYR A CA 1
ATOM 2620 C C . TYR A 1 323 ? -62.372 -10.821 108.984 1.00 93.69 323 TYR A C 1
ATOM 2622 O O . TYR A 1 323 ? -62.844 -10.522 110.085 1.00 93.69 323 TYR A O 1
ATOM 2630 N N . HIS A 1 324 ? -62.817 -11.865 108.275 1.00 90.50 324 HIS A N 1
ATOM 2631 C CA . HIS A 1 324 ? -63.866 -12.775 108.748 1.00 90.50 324 HIS A CA 1
ATOM 2632 C C . HIS A 1 324 ? -63.449 -13.521 110.023 1.00 90.50 324 HIS A C 1
ATOM 2634 O O . HIS A 1 324 ? -64.164 -13.459 111.022 1.00 90.50 324 HIS A O 1
ATOM 2640 N N . LEU A 1 325 ? -62.250 -14.114 110.055 1.00 89.00 325 LEU A N 1
ATOM 2641 C CA . LEU A 1 325 ? -61.725 -14.801 111.245 1.00 89.00 325 LEU A CA 1
ATOM 2642 C C . LEU A 1 325 ? -61.599 -13.876 112.463 1.00 89.00 325 LEU A C 1
ATOM 2644 O O . LEU A 1 325 ? -61.862 -14.289 113.591 1.00 89.00 325 LEU A O 1
ATOM 2648 N N . LYS A 1 326 ? -61.221 -12.609 112.259 1.00 87.56 326 LYS A N 1
ATOM 2649 C CA . LYS A 1 326 ? -61.151 -11.611 113.335 1.00 87.56 326 LYS A CA 1
ATOM 2650 C C . LYS A 1 326 ? -62.535 -11.243 113.880 1.00 87.56 326 LYS A C 1
ATOM 2652 O O . LYS A 1 326 ? -62.650 -10.939 115.065 1.00 87.56 326 LYS A O 1
ATOM 2657 N N . LYS A 1 327 ? -63.568 -11.262 113.033 1.00 83.88 327 LYS A N 1
ATOM 2658 C CA . LYS A 1 327 ? -64.963 -10.999 113.414 1.00 83.88 327 LYS A CA 1
ATOM 2659 C C . LYS A 1 327 ? -65.601 -12.186 114.150 1.00 83.88 327 LYS A C 1
ATOM 2661 O O . LYS A 1 327 ? -66.375 -11.959 115.074 1.00 83.88 327 LYS A O 1
ATOM 2666 N N . ASP A 1 328 ? -65.215 -13.410 113.791 1.00 75.88 328 ASP A N 1
ATOM 2667 C CA . ASP A 1 328 ? -65.707 -14.662 114.389 1.00 75.88 328 ASP A CA 1
ATOM 2668 C C . ASP A 1 328 ? -64.844 -15.164 115.573 1.00 75.88 328 ASP A C 1
ATOM 2670 O O . ASP A 1 328 ? -65.111 -16.218 116.155 1.00 75.88 328 ASP A O 1
ATOM 2674 N N . GLY A 1 329 ? -63.811 -14.405 115.961 1.00 53.41 329 GLY A N 1
ATOM 2675 C CA . GLY A 1 329 ? -62.946 -14.697 117.107 1.00 53.41 329 GLY A CA 1
ATOM 2676 C C . GLY A 1 329 ? -63.679 -14.658 118.467 1.00 53.41 329 GLY A C 1
ATOM 2677 O O . GLY A 1 329 ? -64.675 -13.951 118.621 1.00 53.41 329 GLY A O 1
ATOM 2678 N N . PRO A 1 330 ? -63.181 -15.378 119.495 1.00 57.28 330 PRO A N 1
ATOM 2679 C CA . PRO A 1 330 ? -63.937 -15.868 120.661 1.00 57.28 330 PRO A CA 1
ATOM 2680 C C . PRO A 1 330 ? -64.320 -14.825 121.734 1.00 57.28 330 PRO A C 1
ATOM 2682 O O . PRO A 1 330 ? -64.529 -15.180 122.891 1.00 57.28 330 PRO A O 1
ATOM 2685 N N . ASN A 1 331 ? -64.511 -13.556 121.372 1.00 51.41 331 ASN A N 1
ATOM 2686 C CA . ASN A 1 331 ? -65.103 -12.559 122.272 1.00 51.41 331 ASN A CA 1
ATOM 2687 C C . ASN A 1 331 ? -66.646 -12.635 122.341 1.00 51.41 331 ASN A C 1
ATOM 2689 O O . ASN A 1 331 ? -67.257 -11.799 122.999 1.00 51.41 331 ASN A O 1
ATOM 2693 N N . SER A 1 332 ? -67.295 -13.629 121.711 1.00 50.03 332 SER A N 1
ATOM 2694 C CA . SER A 1 332 ? -68.757 -13.838 121.794 1.00 50.03 332 SER A CA 1
ATOM 2695 C C . SER A 1 332 ? -69.210 -14.902 122.810 1.00 50.03 332 SER A C 1
ATOM 2697 O O . SER A 1 332 ? -70.401 -15.197 122.892 1.00 50.03 332 SER A O 1
ATOM 2699 N N . LYS A 1 333 ? -68.298 -15.457 123.624 1.00 47.00 333 LYS A N 1
ATOM 2700 C CA . LYS A 1 333 ? -68.638 -16.332 124.764 1.00 47.00 333 LYS A CA 1
ATOM 2701 C C . LYS A 1 333 ? -67.849 -15.964 126.027 1.00 47.00 333 LYS A C 1
ATOM 2703 O O . LYS A 1 333 ? -67.044 -16.747 126.514 1.00 47.00 333 LYS A O 1
ATOM 2708 N N . ILE A 1 334 ? -68.101 -14.771 126.561 1.00 49.38 334 ILE A N 1
ATOM 2709 C CA . ILE A 1 334 ? -68.042 -14.526 128.010 1.00 49.38 334 ILE A CA 1
ATOM 2710 C C . ILE A 1 334 ? -69.396 -13.916 128.383 1.00 49.38 334 ILE A C 1
ATOM 2712 O O . ILE A 1 334 ? -69.581 -12.701 128.356 1.00 49.38 334 ILE A O 1
ATOM 2716 N N . ALA A 1 335 ? -70.352 -14.804 128.629 1.00 42.88 335 ALA A N 1
ATOM 2717 C CA . ALA A 1 335 ? -71.511 -14.597 129.483 1.00 42.88 335 ALA A CA 1
ATOM 2718 C C . ALA A 1 335 ? -71.564 -15.805 130.419 1.00 42.88 335 ALA A C 1
ATOM 2720 O O . ALA A 1 335 ? -71.326 -16.926 129.903 1.00 42.88 335 ALA A O 1
#

Solvent-accessible surface area (backbone atoms only — not comparable to full-atom values): 19933 Å² total; per-residue (Å²): 129,67,74,59,61,54,52,55,50,52,52,51,52,51,48,54,49,53,40,52,57,52,47,64,66,32,51,66,41,57,75,65,52,85,46,70,66,59,42,49,40,50,49,54,43,51,55,52,44,69,69,39,67,92,43,44,74,58,35,42,50,53,52,52,52,50,39,54,29,43,74,71,73,48,82,55,76,75,59,70,46,82,71,73,93,64,82,89,74,84,78,65,79,70,77,74,76,70,83,81,87,66,93,80,77,82,87,77,91,74,92,76,80,84,88,74,88,74,86,85,71,80,82,86,84,77,84,81,74,78,77,79,76,79,78,82,72,84,87,81,90,72,87,80,77,88,71,94,56,86,72,66,56,59,58,55,47,53,52,49,49,51,50,48,54,53,50,51,53,51,50,52,51,50,50,54,50,50,52,51,52,51,52,52,50,52,57,50,49,53,55,50,53,52,54,49,52,52,53,49,51,53,50,52,52,51,51,52,52,50,53,50,51,51,52,50,52,53,50,52,54,51,49,54,52,52,52,54,52,51,53,54,52,49,55,52,51,50,53,51,52,51,54,52,49,53,51,50,53,53,50,52,54,51,52,51,51,52,53,52,52,51,52,51,50,53,52,53,51,52,53,52,51,52,52,50,52,52,51,51,54,49,52,53,51,50,52,53,50,52,53,52,51,51,52,52,48,54,52,50,53,54,49,50,55,50,50,50,52,52,50,53,52,52,50,54,52,51,52,51,52,52,52,51,52,65,72,72,44,79,81,84,72,86,127

InterPro domains:
  IPR027831 Domain of unknown function DUF4485 [PF14846] (15-93)